Protein AF-A0A238JR24-F1 (afdb_monomer_lite)

Structure (mmCIF, N/CA/C/O backbone):
data_AF-A0A238JR24-F1
#
_entry.id   AF-A0A238JR24-F1
#
loop_
_atom_site.group_PDB
_atom_site.id
_atom_site.type_symbol
_atom_site.label_atom_id
_atom_site.label_alt_id
_atom_site.label_comp_id
_atom_site.label_asym_id
_atom_site.label_entity_id
_atom_site.label_seq_id
_atom_site.pdbx_PDB_ins_code
_atom_site.Cartn_x
_atom_site.Cartn_y
_atom_site.Cartn_z
_atom_site.occupancy
_atom_site.B_iso_or_equiv
_atom_site.auth_seq_id
_atom_site.auth_comp_id
_atom_site.auth_asym_id
_atom_site.auth_atom_id
_atom_site.pdbx_PDB_model_num
ATOM 1 N N . MET A 1 1 ? -29.695 33.679 -33.369 1.00 47.78 1 MET A N 1
ATOM 2 C CA . MET A 1 1 ? -30.147 33.499 -31.969 1.00 47.78 1 MET A CA 1
ATOM 3 C C . MET A 1 1 ? -30.856 32.156 -31.867 1.00 47.78 1 MET A C 1
ATOM 5 O O . MET A 1 1 ? -32.011 32.117 -32.248 1.00 47.78 1 MET A O 1
ATOM 9 N N . TRP A 1 2 ? -30.166 31.086 -31.449 1.00 44.81 2 TRP A N 1
ATOM 10 C CA . TRP A 1 2 ? -30.687 29.889 -30.733 1.00 44.81 2 TRP A CA 1
ATOM 11 C C . TRP A 1 2 ? -29.713 28.693 -30.794 1.00 44.81 2 TRP A C 1
ATOM 13 O O . TRP A 1 2 ? -29.818 27.802 -29.964 1.00 44.81 2 TRP A O 1
ATOM 23 N N . THR A 1 3 ? -28.714 28.697 -31.683 1.00 49.56 3 THR A N 1
ATOM 24 C CA . THR A 1 3 ? -27.731 27.601 -31.812 1.00 49.56 3 THR A CA 1
ATOM 25 C C . THR A 1 3 ? -26.480 27.775 -30.939 1.00 49.56 3 THR A C 1
ATOM 27 O O . THR A 1 3 ? -26.017 26.804 -30.350 1.00 49.56 3 THR A O 1
ATOM 30 N N . ASP A 1 4 ? -25.997 29.004 -30.728 1.00 44.69 4 ASP A N 1
ATOM 31 C CA . ASP A 1 4 ? -24.739 29.235 -29.982 1.00 44.69 4 ASP A CA 1
ATOM 32 C C . ASP A 1 4 ? -24.869 29.127 -28.453 1.00 44.69 4 ASP A C 1
ATOM 34 O O . ASP A 1 4 ? -23.873 29.023 -27.743 1.00 44.69 4 ASP A O 1
ATOM 38 N N . ARG A 1 5 ? -26.096 29.120 -27.915 1.00 44.41 5 ARG A N 1
ATOM 39 C CA . ARG A 1 5 ? -26.332 28.977 -26.464 1.00 44.41 5 ARG A CA 1
ATOM 40 C C . ARG A 1 5 ? -26.419 27.525 -25.994 1.00 44.41 5 ARG A C 1
ATOM 42 O O . ARG A 1 5 ? -26.272 27.281 -24.804 1.00 44.41 5 ARG A O 1
ATOM 49 N N . ILE A 1 6 ? -26.621 26.573 -26.907 1.00 51.09 6 ILE A N 1
ATOM 50 C CA . ILE A 1 6 ? -26.690 25.141 -26.573 1.00 51.09 6 ILE A CA 1
ATOM 51 C C . ILE A 1 6 ? -25.278 24.531 -26.528 1.00 51.09 6 ILE A C 1
ATOM 53 O O . ILE A 1 6 ? -24.991 23.722 -25.650 1.00 51.09 6 ILE A O 1
ATOM 57 N N . ALA A 1 7 ? -24.362 24.992 -27.389 1.00 43.84 7 ALA A N 1
ATOM 58 C CA . ALA A 1 7 ? -22.971 24.530 -27.401 1.00 43.84 7 ALA A CA 1
ATOM 59 C C . ALA A 1 7 ? -22.184 24.935 -26.137 1.00 43.84 7 ALA A C 1
ATOM 61 O O . ALA A 1 7 ? -21.379 24.151 -25.641 1.00 43.84 7 ALA A O 1
ATOM 62 N N . LEU A 1 8 ? -22.461 26.116 -25.564 1.00 39.56 8 LEU A N 1
ATOM 63 C CA . LEU A 1 8 ? -21.834 26.541 -24.306 1.00 39.56 8 LEU A CA 1
ATOM 64 C C . LEU A 1 8 ? -22.378 25.787 -23.079 1.00 39.56 8 LEU A C 1
ATOM 66 O O . LEU A 1 8 ? -21.645 25.588 -22.116 1.00 39.56 8 LEU A O 1
ATOM 70 N N . GLY A 1 9 ? -23.640 25.344 -23.113 1.00 38.66 9 GLY A N 1
ATOM 71 C CA . GLY A 1 9 ? -24.246 24.571 -22.024 1.00 38.66 9 GLY A CA 1
ATOM 72 C C . GLY A 1 9 ? -23.647 23.169 -21.894 1.00 38.66 9 GLY A C 1
ATOM 73 O O . GLY A 1 9 ? -23.322 22.747 -20.791 1.00 38.66 9 GLY A O 1
ATOM 74 N N . ALA A 1 10 ? -23.420 22.481 -23.017 1.00 45.09 10 ALA A N 1
ATOM 75 C CA . ALA A 1 10 ? -22.837 21.136 -23.021 1.00 45.09 10 ALA A CA 1
ATOM 76 C C . ALA A 1 10 ? -21.349 21.118 -22.614 1.00 45.09 10 ALA A C 1
ATOM 78 O O . ALA A 1 10 ? -20.908 20.189 -21.942 1.00 45.09 10 ALA A O 1
ATOM 79 N N . ALA A 1 11 ? -20.587 22.161 -22.964 1.00 42.25 11 ALA A N 1
ATOM 80 C CA . ALA A 1 11 ? -19.178 22.282 -22.579 1.00 42.25 11 ALA A CA 1
ATOM 81 C C . ALA A 1 11 ? -18.990 22.582 -21.078 1.00 42.25 11 ALA A C 1
ATOM 83 O O . ALA A 1 11 ? -18.029 22.117 -20.475 1.00 42.25 11 ALA A O 1
ATOM 84 N N . LEU A 1 12 ? -19.925 23.311 -20.456 1.00 40.72 12 LEU A N 1
ATOM 85 C CA . LEU A 1 12 ? -19.901 23.590 -19.015 1.00 40.72 12 LEU A CA 1
ATOM 86 C C . LEU A 1 12 ? -20.394 22.409 -18.166 1.00 40.72 12 LEU A C 1
ATOM 88 O O . LEU A 1 12 ? -19.913 22.237 -17.051 1.00 40.72 12 LEU A O 1
ATOM 92 N N . SER A 1 13 ? -21.278 21.550 -18.685 1.00 43.25 13 SER A N 1
ATOM 93 C CA . SER A 1 13 ? -21.646 20.297 -18.006 1.00 43.25 13 SER A CA 1
ATOM 94 C C . SER A 1 13 ? -20.503 19.277 -17.985 1.00 43.25 13 SER A C 1
ATOM 96 O O . SER A 1 13 ? -20.363 18.559 -17.003 1.00 43.25 13 SER A O 1
ATOM 98 N N . ALA A 1 14 ? -19.652 19.251 -19.016 1.00 45.75 14 ALA A N 1
ATOM 99 C CA . ALA A 1 14 ? -18.491 18.357 -19.086 1.00 45.75 14 ALA A CA 1
ATOM 100 C C . ALA A 1 14 ? -17.325 18.767 -18.162 1.00 45.75 14 ALA A C 1
ATOM 102 O O . ALA A 1 14 ? -16.457 17.949 -17.884 1.00 45.75 14 ALA A O 1
ATOM 103 N N . LEU A 1 15 ? -17.307 20.016 -17.681 1.00 44.06 15 LEU A N 1
ATOM 104 C CA . LEU A 1 15 ? -16.273 20.551 -16.782 1.00 44.06 15 LEU A CA 1
ATOM 105 C C . LEU A 1 15 ? -16.726 20.636 -15.311 1.00 44.06 15 LEU A C 1
ATOM 107 O O . LEU A 1 15 ? -15.941 21.035 -14.458 1.00 44.06 15 LEU A O 1
ATOM 111 N N . MET A 1 16 ? -17.988 20.303 -15.015 1.00 39.78 16 MET A N 1
ATOM 112 C CA . MET A 1 16 ? -18.588 20.406 -13.671 1.00 39.78 16 MET A CA 1
ATOM 113 C C . MET A 1 16 ? -18.960 19.052 -13.059 1.00 39.78 16 MET A C 1
ATOM 115 O O . MET A 1 16 ? -19.279 18.983 -11.876 1.00 39.78 16 MET A O 1
ATOM 119 N N . THR A 1 17 ? -18.892 17.968 -13.824 1.00 37.69 17 THR A N 1
ATOM 120 C CA . THR A 1 17 ? -18.739 16.633 -13.252 1.00 37.69 17 THR A CA 1
ATOM 121 C C . THR A 1 17 ? -17.249 16.325 -13.259 1.00 37.69 17 THR A C 1
ATOM 123 O O . THR A 1 17 ? -16.720 16.135 -14.360 1.00 37.69 17 THR A O 1
ATOM 126 N N . PRO A 1 18 ? -16.545 16.225 -12.108 1.00 45.31 18 PRO A N 1
ATOM 127 C CA . PRO A 1 18 ? -15.414 15.308 -12.094 1.00 45.31 18 PRO A CA 1
ATOM 128 C C . PRO A 1 18 ? -15.959 14.020 -12.705 1.00 45.31 18 PRO A C 1
ATOM 130 O O . PRO A 1 18 ? -17.055 13.581 -12.337 1.00 45.31 18 PRO A O 1
ATOM 133 N N . ALA A 1 19 ? -15.299 13.495 -13.732 1.00 46.62 19 ALA A N 1
ATOM 134 C CA . ALA A 1 19 ? -15.591 12.147 -14.162 1.00 46.62 19 ALA A CA 1
ATOM 135 C C . ALA A 1 19 ? -15.250 11.280 -12.950 1.00 46.62 19 ALA A C 1
ATOM 137 O O . ALA A 1 19 ? -14.101 10.899 -12.764 1.00 46.62 19 ALA A O 1
ATOM 138 N N . LEU A 1 20 ? -16.229 11.081 -12.064 1.00 53.12 20 LEU A N 1
ATOM 139 C CA . LEU A 1 20 ? -16.206 10.053 -11.049 1.00 53.12 20 LEU A CA 1
ATOM 140 C C . LEU A 1 20 ? -16.139 8.791 -11.887 1.00 53.12 20 LEU A C 1
ATOM 142 O O . LEU A 1 20 ? -17.154 8.344 -12.428 1.00 53.12 20 LEU A O 1
ATOM 146 N N . ALA A 1 21 ? -14.922 8.323 -12.145 1.00 58.66 21 ALA A N 1
ATOM 147 C CA . ALA A 1 21 ? -14.720 7.040 -12.762 1.00 58.66 21 ALA A CA 1
ATOM 148 C C . ALA A 1 21 ? -15.464 6.059 -11.857 1.00 58.66 21 ALA A C 1
ATOM 150 O O . ALA A 1 21 ? -15.119 5.867 -10.696 1.00 58.66 21 ALA A O 1
ATOM 151 N N . SER A 1 22 ? -16.594 5.558 -12.351 1.00 70.19 22 SER A N 1
ATOM 152 C CA . SER A 1 22 ? -17.407 4.601 -11.620 1.00 70.19 22 SER A CA 1
ATOM 153 C C . SER A 1 22 ? -16.725 3.256 -11.780 1.00 70.19 22 SER A C 1
ATOM 155 O O . SER A 1 22 ? -17.085 2.481 -12.667 1.00 70.19 22 SER A O 1
ATOM 157 N N . TYR A 1 23 ? -15.714 3.003 -10.959 1.00 76.94 23 TYR A N 1
ATOM 158 C CA . TYR A 1 23 ? -15.074 1.701 -10.910 1.00 76.94 23 TYR A CA 1
ATOM 159 C C . TYR A 1 23 ? -16.063 0.657 -10.400 1.00 76.94 23 TYR A C 1
ATOM 161 O O . TYR A 1 23 ? -16.870 0.914 -9.507 1.00 76.94 23 TYR A O 1
ATOM 169 N N . ALA A 1 24 ? -16.034 -0.526 -11.012 1.00 85.31 24 ALA A N 1
ATOM 170 C CA . ALA A 1 24 ? -16.940 -1.607 -10.634 1.00 85.31 24 ALA A CA 1
ATOM 171 C C . ALA A 1 24 ? -16.481 -2.345 -9.368 1.00 85.31 24 ALA A C 1
ATOM 173 O O . ALA A 1 24 ? -17.277 -3.057 -8.762 1.00 85.31 24 ALA A O 1
ATOM 174 N N . ASN A 1 25 ? -15.209 -2.189 -8.993 1.00 92.81 25 ASN A N 1
ATOM 175 C CA . ASN A 1 25 ? -14.564 -2.903 -7.897 1.00 92.81 25 ASN A CA 1
ATOM 176 C C . ASN A 1 25 ? -13.782 -1.916 -7.033 1.00 92.81 25 ASN A C 1
ATOM 178 O O . ASN A 1 25 ? -13.201 -0.980 -7.574 1.00 92.81 25 ASN A O 1
ATOM 182 N N . MET A 1 26 ? -13.733 -2.122 -5.719 1.00 93.19 26 MET A N 1
ATOM 183 C CA . MET A 1 26 ? -13.005 -1.244 -4.796 1.00 93.19 26 MET A CA 1
ATOM 184 C C . MET A 1 26 ? -12.222 -2.108 -3.796 1.00 93.19 26 MET A C 1
ATOM 186 O O . MET A 1 26 ? -12.551 -2.136 -2.612 1.00 93.19 26 MET A O 1
ATOM 190 N N . PRO A 1 27 ? -11.219 -2.881 -4.260 1.00 94.00 27 PRO A N 1
ATOM 191 C CA . PRO A 1 27 ? -10.579 -3.950 -3.486 1.00 94.00 27 PRO A CA 1
ATOM 192 C C . PRO A 1 27 ? -10.003 -3.490 -2.141 1.00 94.00 27 PRO A C 1
ATOM 194 O O . PRO A 1 27 ? -10.146 -4.217 -1.159 1.00 94.00 27 PRO A O 1
ATOM 197 N N . PHE A 1 28 ? -9.443 -2.279 -2.072 1.00 93.44 28 PHE A N 1
ATOM 198 C CA . PHE A 1 28 ? -8.934 -1.686 -0.831 1.00 93.44 28 PHE A CA 1
ATOM 199 C C . PHE A 1 28 ? -10.007 -1.431 0.228 1.00 93.44 28 PHE A C 1
ATOM 201 O O . PHE A 1 28 ? -9.689 -1.341 1.403 1.00 93.44 28 PHE A O 1
ATOM 208 N N . HIS A 1 29 ? -11.279 -1.363 -0.154 1.00 91.88 29 HIS A N 1
ATOM 209 C CA . HIS A 1 29 ? -12.388 -1.196 0.781 1.00 91.88 29 HIS A CA 1
ATOM 210 C C . HIS A 1 29 ? -13.221 -2.469 0.940 1.00 91.88 29 HIS A C 1
ATOM 212 O O . HIS A 1 29 ? -13.712 -2.765 2.024 1.00 91.88 29 HIS A O 1
ATOM 218 N N . ASP A 1 30 ? -13.399 -3.228 -0.141 1.00 93.44 30 ASP A N 1
ATOM 219 C CA . ASP A 1 30 ? -14.260 -4.411 -0.158 1.00 93.44 30 ASP A CA 1
ATOM 220 C C . ASP A 1 30 ? -13.573 -5.623 0.499 1.00 93.44 30 ASP A C 1
ATOM 222 O O . ASP A 1 30 ? -14.238 -6.531 1.001 1.00 93.44 30 ASP A O 1
ATOM 226 N N . ARG A 1 31 ? -12.235 -5.656 0.480 1.00 95.75 31 ARG A N 1
ATOM 227 C CA . ARG A 1 31 ? -11.403 -6.755 1.001 1.00 95.75 31 ARG A CA 1
ATOM 228 C C . ARG A 1 31 ? -9.989 -6.293 1.401 1.00 95.75 31 ARG A C 1
ATOM 230 O O . ARG A 1 31 ? -9.015 -6.942 1.008 1.00 95.75 31 ARG A O 1
ATOM 237 N N . PRO A 1 32 ? -9.861 -5.223 2.208 1.00 96.25 32 PRO A N 1
ATOM 238 C CA . PRO A 1 32 ? -8.576 -4.616 2.574 1.00 96.25 32 PRO A CA 1
ATOM 239 C C . PRO A 1 32 ? -7.559 -5.632 3.101 1.00 96.25 32 PRO A C 1
ATOM 241 O O . PRO A 1 32 ? -6.429 -5.691 2.629 1.00 96.25 32 PRO A O 1
ATOM 244 N N . PHE A 1 33 ? -7.981 -6.495 4.034 1.00 96.56 33 PHE A N 1
ATOM 245 C CA . PHE A 1 33 ? -7.079 -7.469 4.643 1.00 96.56 33 PHE A CA 1
ATOM 246 C C . PHE A 1 33 ? -6.481 -8.431 3.614 1.00 96.56 33 PHE A C 1
ATOM 248 O O . PHE A 1 33 ? -5.298 -8.726 3.678 1.00 96.56 33 PHE A O 1
ATOM 255 N N . ALA A 1 34 ? -7.269 -8.891 2.638 1.00 96.88 34 ALA A N 1
ATOM 256 C CA . ALA A 1 34 ? -6.777 -9.822 1.626 1.00 96.88 34 ALA A CA 1
ATOM 257 C C . ALA A 1 34 ? -5.724 -9.184 0.707 1.00 96.88 34 ALA A C 1
ATOM 259 O O . ALA A 1 34 ? -4.802 -9.874 0.284 1.00 96.88 34 ALA A O 1
ATOM 260 N N . VAL A 1 35 ? -5.858 -7.889 0.399 1.00 97.81 35 VAL A N 1
ATOM 261 C CA . VAL A 1 35 ? -4.882 -7.158 -0.422 1.00 97.81 35 VAL A CA 1
ATOM 262 C C . VAL A 1 35 ? -3.562 -7.018 0.336 1.00 97.81 35 VAL A C 1
ATOM 264 O O . VAL A 1 35 ? -2.536 -7.503 -0.139 1.00 97.81 35 VAL A O 1
ATOM 267 N N . ALA A 1 36 ? -3.596 -6.410 1.524 1.00 97.00 36 ALA A N 1
ATOM 268 C CA . ALA A 1 36 ? -2.393 -6.170 2.315 1.00 97.00 36 ALA A CA 1
ATOM 269 C C . ALA A 1 36 ? -1.732 -7.473 2.782 1.00 97.00 36 ALA A C 1
ATOM 271 O O . ALA A 1 36 ? -0.515 -7.596 2.712 1.00 97.00 36 ALA A O 1
ATOM 272 N N . ASP A 1 37 ? -2.507 -8.483 3.191 1.00 96.75 37 ASP A N 1
ATOM 273 C CA . ASP A 1 37 ? -1.941 -9.770 3.597 1.00 96.75 37 ASP A CA 1
ATOM 274 C C . ASP A 1 37 ? -1.206 -10.461 2.444 1.00 96.75 37 ASP A C 1
ATOM 276 O O . ASP A 1 37 ? -0.101 -10.958 2.646 1.00 96.75 37 ASP A O 1
ATOM 280 N N . LEU A 1 38 ? -1.770 -10.468 1.230 1.00 97.50 38 LEU A N 1
ATOM 281 C CA . LEU A 1 38 ? -1.085 -11.039 0.068 1.00 97.50 38 LEU A CA 1
ATOM 282 C C . LEU A 1 38 ? 0.197 -10.279 -0.265 1.00 97.50 38 LEU A C 1
ATOM 284 O O . LEU A 1 38 ? 1.220 -10.920 -0.494 1.00 97.50 38 LEU A O 1
ATOM 288 N N . ALA A 1 39 ? 0.159 -8.946 -0.263 1.00 97.25 39 ALA A N 1
ATOM 289 C CA . ALA A 1 39 ? 1.337 -8.125 -0.518 1.00 97.25 39 ALA A CA 1
ATOM 290 C C . ALA A 1 39 ? 2.433 -8.365 0.528 1.00 97.25 39 ALA A C 1
ATOM 292 O O . ALA A 1 39 ? 3.570 -8.662 0.179 1.00 97.25 39 ALA A O 1
ATOM 293 N N . LEU A 1 40 ? 2.083 -8.355 1.813 1.00 96.88 40 LEU A N 1
ATOM 294 C CA . LEU A 1 40 ? 3.026 -8.636 2.887 1.00 96.88 40 LEU A CA 1
ATOM 295 C C . LEU A 1 40 ? 3.606 -10.055 2.783 1.00 96.88 40 LEU A C 1
ATOM 297 O O . LEU A 1 40 ? 4.794 -10.230 2.993 1.00 96.88 40 LEU A O 1
ATOM 301 N N . ARG A 1 41 ? 2.822 -11.076 2.401 1.00 96.69 41 ARG A N 1
ATOM 302 C CA . ARG A 1 41 ? 3.356 -12.436 2.160 1.00 96.69 41 ARG A CA 1
ATOM 303 C C . ARG A 1 41 ? 4.345 -12.471 0.994 1.00 96.69 41 ARG A C 1
ATOM 305 O O . ARG A 1 41 ? 5.320 -13.214 1.046 1.00 96.69 41 ARG A O 1
ATOM 312 N N . VAL A 1 42 ? 4.098 -11.680 -0.052 1.00 96.50 42 VAL A N 1
ATOM 313 C CA . VAL A 1 42 ? 5.041 -11.502 -1.166 1.00 96.50 42 VAL A CA 1
ATOM 314 C C . VAL A 1 42 ? 6.341 -10.862 -0.670 1.00 96.50 42 VAL A C 1
ATOM 316 O O . VAL A 1 42 ? 7.412 -11.373 -0.990 1.00 96.50 42 VAL A O 1
ATOM 319 N N . LEU A 1 43 ? 6.253 -9.810 0.149 1.00 95.00 43 LEU A N 1
ATOM 320 C CA . LEU A 1 43 ? 7.409 -9.143 0.764 1.00 95.00 43 LEU A CA 1
ATOM 321 C C . LEU A 1 43 ? 8.174 -10.063 1.728 1.00 95.00 43 LEU A C 1
ATOM 323 O O . LEU A 1 43 ? 9.401 -10.079 1.725 1.00 95.00 43 LEU A O 1
ATOM 327 N N . ASP A 1 44 ? 7.461 -10.904 2.480 1.00 94.81 44 ASP A N 1
ATOM 328 C CA . ASP A 1 44 ? 8.029 -11.922 3.373 1.00 94.81 44 ASP A CA 1
ATOM 329 C C . ASP A 1 44 ? 8.698 -13.085 2.580 1.00 94.81 44 ASP A C 1
ATOM 331 O O . ASP A 1 44 ? 9.235 -14.031 3.166 1.00 94.81 44 ASP A O 1
ATOM 335 N N . GLY A 1 45 ? 8.685 -13.040 1.239 1.00 93.19 45 GLY A N 1
ATOM 336 C CA . GLY A 1 45 ? 9.327 -14.015 0.353 1.00 93.19 45 GLY A CA 1
ATOM 337 C C . GLY A 1 45 ? 8.556 -15.328 0.200 1.00 93.19 45 GLY A C 1
ATOM 338 O O . GLY A 1 45 ? 9.114 -16.334 -0.254 1.00 93.19 45 GLY A O 1
ATOM 339 N N . GLU A 1 46 ? 7.277 -15.360 0.582 1.00 95.81 46 GLU A N 1
ATOM 340 C CA . GLU A 1 46 ? 6.451 -16.546 0.407 1.00 95.81 46 GLU A CA 1
ATOM 341 C C . GLU A 1 46 ? 6.168 -16.827 -1.074 1.00 95.81 46 GLU A C 1
ATOM 343 O O . GLU A 1 46 ? 5.962 -15.934 -1.896 1.00 95.81 46 GLU A O 1
ATOM 348 N N . ALA A 1 47 ? 6.049 -18.112 -1.412 1.00 92.00 47 ALA A N 1
ATOM 349 C CA . ALA A 1 47 ? 5.574 -18.543 -2.722 1.00 92.00 47 ALA A CA 1
ATOM 350 C C . ALA A 1 47 ? 4.050 -18.332 -2.844 1.00 92.00 47 ALA A C 1
ATOM 352 O O . ALA A 1 47 ? 3.260 -19.276 -2.741 1.00 92.00 47 ALA A O 1
ATOM 353 N N . VAL A 1 48 ? 3.634 -17.082 -3.044 1.00 95.06 48 VAL A N 1
ATOM 354 C CA . VAL A 1 48 ? 2.234 -16.696 -3.250 1.00 95.06 48 VAL A CA 1
ATOM 355 C C . VAL A 1 48 ? 1.832 -16.964 -4.701 1.00 95.06 48 VAL A C 1
ATOM 357 O O . VAL A 1 48 ? 2.465 -16.491 -5.642 1.00 95.06 48 VAL A O 1
ATOM 360 N N . ALA A 1 49 ? 0.764 -17.736 -4.900 1.00 94.69 49 ALA A N 1
ATOM 361 C CA . ALA A 1 49 ? 0.198 -17.935 -6.230 1.00 94.69 49 ALA A CA 1
ATOM 362 C C . ALA A 1 49 ? -0.541 -16.669 -6.688 1.00 94.69 49 ALA A C 1
ATOM 364 O O . ALA A 1 49 ? -1.359 -16.133 -5.942 1.00 94.69 49 ALA A O 1
ATOM 365 N N . LEU A 1 50 ? -0.293 -16.232 -7.926 1.00 95.25 50 LEU A N 1
ATOM 366 C CA . LEU A 1 50 ? -1.008 -15.112 -8.538 1.00 95.25 50 LEU A CA 1
ATOM 367 C C . LEU A 1 50 ? -2.485 -15.484 -8.772 1.00 95.25 50 LEU A C 1
ATOM 369 O O . LEU A 1 50 ? -2.745 -16.420 -9.536 1.00 95.25 50 LEU A O 1
ATOM 373 N N . PRO A 1 51 ? -3.458 -14.766 -8.178 1.00 94.38 51 PRO A N 1
ATOM 374 C CA . PRO A 1 51 ? -4.882 -15.028 -8.376 1.00 94.38 51 PRO A CA 1
ATOM 375 C C . PRO A 1 51 ? -5.360 -14.443 -9.716 1.00 94.38 51 PRO A C 1
ATOM 377 O O . PRO A 1 51 ? -6.099 -13.464 -9.762 1.00 94.38 51 PRO A O 1
ATOM 380 N N . THR A 1 52 ? -4.899 -15.010 -10.834 1.00 90.94 52 THR A N 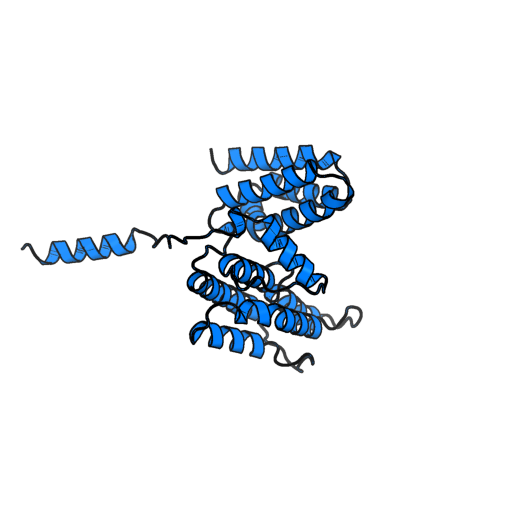1
ATOM 381 C CA . THR A 1 52 ? -5.103 -14.465 -12.197 1.00 90.94 52 THR A CA 1
ATOM 382 C C . THR A 1 52 ? -6.569 -14.338 -12.630 1.00 90.94 52 THR A C 1
ATOM 384 O O . THR A 1 52 ? -6.887 -13.575 -13.540 1.00 90.94 52 THR A O 1
ATOM 387 N N . GLU A 1 53 ? -7.476 -15.067 -11.986 1.00 94.31 53 GLU A N 1
ATOM 388 C CA . GLU A 1 53 ? -8.924 -14.966 -12.166 1.00 94.31 53 GLU A CA 1
ATOM 389 C C . GLU A 1 53 ? -9.542 -13.721 -11.510 1.00 94.31 53 GLU A C 1
ATOM 391 O O . GLU A 1 53 ? -10.699 -13.395 -11.778 1.00 94.31 53 GLU A O 1
ATOM 396 N N . ASP A 1 54 ? -8.777 -13.020 -10.674 1.00 97.06 54 ASP A N 1
ATOM 397 C CA . ASP A 1 54 ? -9.215 -11.892 -9.865 1.00 97.06 54 ASP A CA 1
ATOM 398 C C . ASP A 1 54 ? -8.366 -10.646 -10.142 1.00 97.06 54 ASP A C 1
ATOM 400 O O . ASP A 1 54 ? -7.564 -10.187 -9.326 1.00 97.06 54 ASP A O 1
ATOM 404 N N . LEU A 1 55 ? -8.547 -10.088 -11.341 1.00 96.50 55 LEU A N 1
ATOM 405 C CA . LEU A 1 55 ? -7.782 -8.929 -11.804 1.00 96.50 55 LEU A CA 1
ATOM 406 C C . LEU A 1 55 ? -7.820 -7.726 -10.842 1.00 96.50 55 LEU A C 1
ATOM 408 O O . LEU A 1 55 ? -6.761 -7.136 -10.636 1.00 96.50 55 LEU A O 1
ATOM 412 N N . PRO A 1 56 ? -8.957 -7.356 -10.211 1.00 97.81 56 PRO A N 1
ATOM 413 C CA . PRO A 1 56 ? -8.961 -6.284 -9.216 1.00 97.81 56 PRO A CA 1
ATOM 414 C C . PRO A 1 56 ? -8.069 -6.574 -8.006 1.00 97.81 56 PRO A C 1
ATOM 416 O O . PRO A 1 56 ? -7.445 -5.653 -7.491 1.00 97.81 56 PRO A O 1
ATOM 419 N N . LEU A 1 57 ? -7.997 -7.828 -7.540 1.00 97.94 57 LEU A N 1
ATOM 420 C CA . LEU A 1 57 ? -7.105 -8.199 -6.437 1.00 97.94 57 LEU A CA 1
ATOM 421 C C . LEU A 1 57 ? -5.640 -8.122 -6.863 1.00 97.94 57 LEU A C 1
ATOM 423 O O . LEU A 1 57 ? -4.837 -7.525 -6.156 1.00 97.94 57 LEU A O 1
ATOM 427 N N . VAL A 1 58 ? -5.307 -8.689 -8.026 1.00 98.19 58 VAL A N 1
ATOM 428 C CA . VAL A 1 58 ? -3.947 -8.642 -8.586 1.00 98.19 58 VAL A CA 1
ATOM 429 C C . VAL A 1 58 ? -3.475 -7.198 -8.733 1.00 98.19 58 VAL A C 1
ATOM 431 O O . VAL A 1 58 ? -2.381 -6.866 -8.290 1.00 98.19 58 VAL A O 1
ATOM 434 N N . ALA A 1 59 ? -4.312 -6.335 -9.310 1.00 98.31 59 ALA A N 1
ATOM 435 C CA . ALA A 1 59 ? -3.980 -4.934 -9.522 1.00 98.31 59 ALA A CA 1
ATOM 436 C C . ALA A 1 59 ? -3.831 -4.156 -8.206 1.00 98.31 59 ALA A C 1
ATOM 438 O O . ALA A 1 59 ? -2.954 -3.306 -8.124 1.00 98.31 59 ALA A O 1
ATOM 439 N N . ALA A 1 60 ? -4.629 -4.472 -7.181 1.00 98.25 60 ALA A N 1
ATOM 440 C CA . ALA A 1 60 ? -4.508 -3.861 -5.857 1.00 98.25 60 ALA A CA 1
ATOM 441 C C . ALA A 1 60 ? -3.247 -4.301 -5.102 1.00 98.25 60 ALA A C 1
ATOM 443 O O . ALA A 1 60 ? -2.610 -3.489 -4.441 1.00 98.25 60 ALA A O 1
ATOM 444 N N . VAL A 1 61 ? -2.855 -5.573 -5.214 1.00 98.31 61 VAL A N 1
ATOM 445 C CA . VAL A 1 61 ? -1.579 -6.044 -4.652 1.00 98.31 61 VAL A CA 1
ATOM 446 C C . VAL A 1 61 ? -0.411 -5.401 -5.396 1.00 98.31 61 VAL A C 1
ATOM 448 O O . VAL A 1 61 ? 0.512 -4.908 -4.759 1.00 98.31 61 VAL A O 1
ATOM 451 N N . ALA A 1 62 ? -0.473 -5.339 -6.732 1.00 98.31 62 ALA A N 1
ATOM 452 C CA . ALA A 1 62 ? 0.536 -4.655 -7.536 1.00 98.31 62 ALA A CA 1
ATOM 453 C C . ALA A 1 62 ? 0.644 -3.171 -7.166 1.00 98.31 62 ALA A C 1
ATOM 455 O O . ALA A 1 62 ? 1.753 -2.667 -7.049 1.00 98.31 62 ALA A O 1
ATOM 456 N N . SER A 1 63 ? -0.483 -2.475 -6.971 1.00 98.25 63 SER A N 1
ATOM 457 C 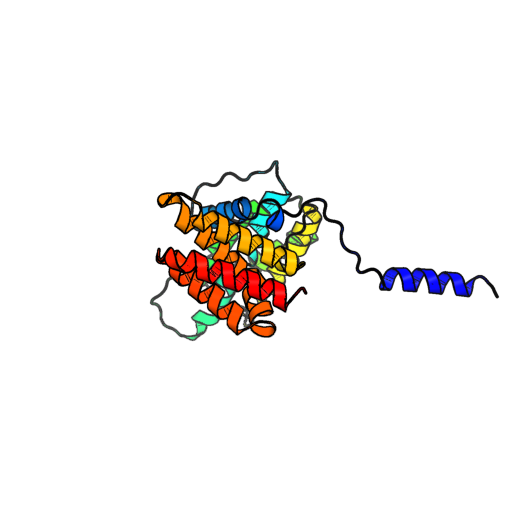CA . SER A 1 63 ? -0.462 -1.062 -6.603 1.00 98.25 63 SER A CA 1
ATOM 458 C C . SER A 1 63 ? 0.108 -0.845 -5.210 1.00 98.25 63 SER A C 1
ATOM 460 O O . SER A 1 63 ? 0.960 0.019 -5.071 1.00 98.25 63 SER A O 1
ATOM 462 N N . LEU A 1 64 ? -0.287 -1.648 -4.214 1.00 98.00 64 LEU A N 1
ATOM 463 C CA . LEU A 1 64 ? 0.291 -1.558 -2.871 1.00 98.00 64 LEU A CA 1
ATOM 464 C C . LEU A 1 64 ? 1.815 -1.736 -2.933 1.00 98.00 64 LEU A C 1
ATOM 466 O O . LEU A 1 64 ? 2.550 -0.853 -2.527 1.00 98.00 64 LEU A O 1
ATOM 470 N N . LEU A 1 65 ? 2.292 -2.812 -3.566 1.00 97.94 65 LEU A N 1
ATOM 471 C CA . LEU A 1 65 ? 3.726 -3.094 -3.689 1.00 97.94 65 LEU A CA 1
ATOM 472 C C . LEU A 1 65 ? 4.503 -2.064 -4.532 1.00 97.94 65 LEU A C 1
ATOM 474 O O . LEU A 1 65 ? 5.730 -2.091 -4.544 1.00 97.94 65 LEU A O 1
ATOM 478 N N . LEU A 1 66 ? 3.819 -1.201 -5.284 1.00 98.06 66 LEU A N 1
ATOM 479 C CA . LEU A 1 66 ? 4.447 -0.137 -6.062 1.00 98.06 66 LEU A CA 1
ATOM 480 C C . LEU A 1 66 ? 4.621 1.151 -5.254 1.00 98.06 66 LEU A C 1
ATOM 482 O O . LEU A 1 66 ? 5.663 1.777 -5.410 1.00 98.06 66 LEU A O 1
ATOM 486 N N . VAL A 1 67 ? 3.613 1.549 -4.467 1.00 96.75 67 VAL A N 1
ATOM 487 C CA . VAL A 1 67 ? 3.532 2.904 -3.882 1.00 96.75 67 VAL A CA 1
ATOM 488 C C . VAL A 1 67 ? 3.396 2.963 -2.360 1.00 96.75 67 VAL A C 1
ATOM 490 O O . VAL A 1 67 ? 3.345 4.066 -1.845 1.00 96.75 67 VAL A O 1
ATOM 493 N N . SER A 1 68 ? 3.263 1.841 -1.647 1.00 95.25 68 SER A N 1
ATOM 494 C CA . SER A 1 68 ? 3.290 1.876 -0.174 1.00 95.25 68 SER A CA 1
ATOM 495 C C . SER A 1 68 ? 4.686 2.214 0.348 1.00 95.25 68 SER A C 1
ATOM 497 O O . SER A 1 68 ? 5.654 1.974 -0.377 1.00 95.25 68 SER A O 1
ATOM 499 N N . GLU A 1 69 ? 4.798 2.531 1.635 1.00 92.38 69 GLU A N 1
ATOM 500 C CA . GLU A 1 69 ? 6.080 2.670 2.363 1.00 92.38 69 GLU A CA 1
ATOM 501 C C . GLU A 1 69 ? 6.954 1.396 2.311 1.00 92.38 69 GLU A C 1
ATOM 503 O O . GLU A 1 69 ? 8.163 1.409 2.473 1.00 92.38 69 GLU A O 1
ATOM 508 N N . LEU A 1 70 ? 6.365 0.226 2.041 1.00 93.88 70 LEU A N 1
ATOM 509 C CA . LEU A 1 70 ? 7.118 -1.026 1.831 1.00 93.88 70 LEU A CA 1
ATOM 510 C C . LEU A 1 70 ? 7.332 -1.363 0.343 1.00 93.88 70 LEU A C 1
ATOM 512 O O . LEU A 1 70 ? 7.613 -2.513 -0.016 1.00 93.88 70 LEU A O 1
ATOM 516 N N . GLY A 1 71 ? 7.060 -0.402 -0.536 1.00 96.69 71 GLY A N 1
ATOM 517 C CA . GLY A 1 71 ? 6.915 -0.574 -1.974 1.00 96.69 71 GLY A CA 1
ATOM 518 C C . GLY A 1 71 ? 8.173 -0.247 -2.774 1.00 96.69 71 GLY A C 1
ATOM 519 O O . GLY A 1 71 ? 9.220 0.117 -2.253 1.00 96.69 71 GLY A O 1
ATOM 520 N N . VAL A 1 72 ? 8.068 -0.408 -4.095 1.00 97.81 72 VAL A N 1
ATOM 521 C CA . VAL A 1 72 ? 9.176 -0.153 -5.033 1.00 97.81 72 VAL A CA 1
ATOM 522 C C . VAL A 1 72 ? 9.596 1.318 -5.055 1.00 97.81 72 VAL A C 1
ATOM 524 O O . VAL A 1 72 ? 10.777 1.579 -5.269 1.00 97.81 72 VAL A O 1
ATOM 527 N N . ALA A 1 73 ? 8.646 2.248 -4.909 1.00 97.00 73 ALA A N 1
ATOM 528 C CA . ALA A 1 73 ? 8.935 3.679 -4.872 1.00 97.00 73 ALA A CA 1
ATOM 529 C C . ALA A 1 73 ? 9.842 4.025 -3.684 1.00 97.00 73 ALA A C 1
ATOM 531 O O . ALA A 1 73 ? 10.969 4.450 -3.923 1.00 97.00 73 ALA A O 1
ATOM 532 N N . GLU A 1 74 ? 9.400 3.699 -2.468 1.00 95.31 74 GLU A N 1
ATOM 533 C CA . GLU A 1 74 ? 10.146 3.955 -1.231 1.00 95.31 74 GLU A CA 1
ATOM 534 C C . GLU A 1 74 ? 11.519 3.277 -1.231 1.00 95.31 74 GLU A C 1
ATOM 536 O O . GLU A 1 74 ? 12.547 3.918 -1.053 1.00 95.31 74 GLU A O 1
ATOM 541 N N . ALA A 1 75 ? 11.583 1.991 -1.595 1.00 94.88 75 ALA A N 1
ATOM 542 C CA . ALA A 1 75 ? 12.865 1.287 -1.655 1.00 94.88 75 ALA A CA 1
ATOM 543 C C . ALA A 1 75 ? 13.866 1.938 -2.637 1.00 94.88 75 ALA A C 1
ATOM 545 O O . ALA A 1 75 ? 15.083 1.825 -2.466 1.00 94.88 75 ALA A O 1
ATOM 546 N N . TYR A 1 76 ? 13.384 2.572 -3.714 1.00 95.38 76 TYR A N 1
ATOM 547 C CA . TYR A 1 76 ? 14.257 3.312 -4.627 1.00 95.38 76 TYR A CA 1
ATOM 548 C C . TYR A 1 76 ? 14.676 4.667 -4.052 1.00 95.38 76 TYR A C 1
ATOM 550 O O . TYR A 1 76 ? 15.826 5.056 -4.256 1.00 95.38 76 TYR A O 1
ATOM 558 N N . GLU A 1 77 ? 13.779 5.364 -3.361 1.00 94.38 77 GLU A N 1
ATOM 559 C CA . GLU A 1 77 ? 14.082 6.599 -2.637 1.00 94.38 77 GLU A CA 1
ATOM 560 C C . GLU A 1 77 ? 15.182 6.366 -1.602 1.00 94.38 77 GLU A C 1
ATOM 562 O O . GLU A 1 77 ? 16.249 6.970 -1.737 1.00 94.38 77 GLU A O 1
ATOM 567 N N . GLU A 1 78 ? 15.023 5.377 -0.716 1.00 91.25 78 GLU A N 1
ATOM 568 C CA . GLU A 1 78 ? 16.066 4.933 0.223 1.00 91.25 78 GLU A CA 1
ATOM 569 C C . GLU A 1 78 ? 17.388 4.665 -0.513 1.00 91.25 78 GLU A C 1
ATOM 571 O O . GLU A 1 78 ? 18.459 5.133 -0.131 1.00 91.25 78 GLU A O 1
ATOM 576 N N . ALA A 1 79 ? 17.336 3.970 -1.657 1.00 90.81 79 ALA A N 1
ATOM 577 C CA . ALA A 1 79 ? 18.532 3.699 -2.442 1.00 90.81 79 ALA A CA 1
ATOM 578 C C . ALA A 1 79 ? 19.213 4.972 -2.971 1.00 90.81 79 ALA A C 1
ATOM 580 O O . ALA A 1 79 ? 20.444 4.980 -3.107 1.00 90.81 79 ALA A O 1
ATOM 581 N N . VAL A 1 80 ? 18.467 6.021 -3.312 1.00 90.06 80 VAL A N 1
ATOM 582 C CA . VAL A 1 80 ? 19.018 7.310 -3.751 1.00 90.06 80 VAL A CA 1
ATOM 583 C C . VAL A 1 80 ? 19.580 8.087 -2.561 1.00 90.06 80 VAL A C 1
ATOM 585 O O . VAL A 1 80 ? 20.714 8.564 -2.670 1.00 90.06 80 VAL A O 1
ATOM 588 N N . GLU A 1 81 ? 18.852 8.152 -1.447 1.00 86.38 81 GLU A N 1
ATOM 589 C CA . GLU A 1 81 ? 19.206 8.928 -0.251 1.00 86.38 81 GLU A CA 1
ATOM 590 C C . GLU A 1 81 ? 20.371 8.318 0.547 1.00 86.38 81 GLU A C 1
ATOM 592 O O . GLU A 1 81 ? 21.375 8.998 0.775 1.00 86.38 81 GLU A O 1
ATOM 597 N N . ASP A 1 82 ? 20.342 7.013 0.847 1.00 72.94 82 ASP A N 1
ATOM 598 C CA . ASP A 1 82 ? 21.412 6.300 1.580 1.00 72.94 82 ASP A CA 1
ATOM 599 C C . ASP A 1 82 ? 22.748 6.291 0.822 1.00 72.94 82 ASP A C 1
ATOM 601 O O . ASP A 1 82 ? 23.831 6.078 1.377 1.00 72.94 82 ASP A O 1
ATOM 605 N N . GLY A 1 83 ? 22.695 6.555 -0.485 1.00 59.41 83 GLY A N 1
ATOM 606 C CA . GLY A 1 83 ? 23.872 6.745 -1.322 1.00 59.41 83 GLY A CA 1
ATOM 607 C C . GLY A 1 83 ? 24.771 7.910 -0.916 1.00 59.41 83 GLY A C 1
ATOM 608 O O . GLY A 1 83 ? 25.917 7.949 -1.377 1.00 59.41 83 GLY A O 1
ATOM 609 N N . ASP A 1 84 ? 24.263 8.847 -0.112 1.00 52.44 84 ASP A N 1
ATOM 610 C CA . ASP A 1 84 ? 24.952 10.087 0.253 1.00 52.44 84 ASP A CA 1
ATOM 611 C C . ASP A 1 84 ? 25.706 9.991 1.599 1.00 5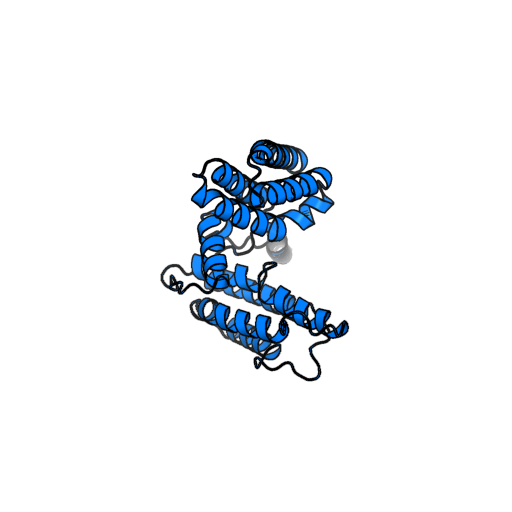2.44 84 ASP A C 1
ATOM 613 O O . ASP A 1 84 ? 26.659 10.744 1.818 1.00 52.44 84 ASP A O 1
ATOM 617 N N . ASP A 1 85 ? 25.388 9.008 2.458 1.00 48.44 85 ASP A N 1
ATOM 618 C CA . ASP A 1 85 ? 25.927 8.934 3.831 1.00 48.44 85 ASP A CA 1
ATOM 619 C C . ASP A 1 85 ? 27.124 7.985 4.033 1.00 48.44 85 ASP A C 1
ATOM 621 O O . ASP A 1 85 ? 27.814 8.050 5.055 1.00 48.44 85 ASP A O 1
ATOM 625 N N . GLY A 1 86 ? 27.484 7.175 3.034 1.00 49.19 86 GLY A N 1
ATOM 626 C CA . GLY A 1 86 ? 28.757 6.437 3.010 1.00 49.19 86 GLY A CA 1
ATOM 627 C C . GLY A 1 86 ? 28.973 5.432 4.153 1.00 49.19 86 GLY A C 1
ATOM 628 O O . GLY A 1 86 ? 30.120 5.036 4.390 1.00 49.19 86 GLY A O 1
ATOM 629 N N . ASP A 1 87 ? 27.912 5.028 4.857 1.00 45.28 87 ASP A N 1
ATOM 630 C CA . ASP A 1 87 ? 27.968 4.008 5.903 1.00 45.28 87 ASP A CA 1
ATOM 631 C C . ASP A 1 87 ? 27.544 2.643 5.329 1.00 45.28 87 ASP A C 1
ATOM 633 O O . ASP A 1 87 ? 26.370 2.319 5.210 1.00 45.28 87 ASP A O 1
ATOM 637 N N . ASP A 1 88 ? 28.537 1.832 4.949 1.00 48.69 88 ASP A N 1
ATOM 638 C CA . ASP A 1 88 ? 28.407 0.486 4.353 1.00 48.69 88 ASP A CA 1
ATOM 639 C C . ASP A 1 88 ? 27.840 -0.585 5.336 1.00 48.69 88 ASP A C 1
ATOM 641 O O . ASP A 1 88 ? 28.263 -1.749 5.301 1.00 48.69 88 ASP A O 1
ATOM 645 N N . THR A 1 89 ? 26.967 -0.232 6.289 1.00 47.94 89 THR A N 1
ATOM 646 C CA . THR A 1 89 ? 26.546 -1.156 7.367 1.00 47.94 89 THR A CA 1
ATOM 647 C C . THR A 1 89 ? 25.160 -1.779 7.201 1.00 47.94 89 THR A C 1
ATOM 649 O O . THR A 1 89 ? 24.943 -2.866 7.748 1.00 47.94 89 THR A O 1
ATOM 652 N N . GLU A 1 90 ? 24.285 -1.205 6.377 1.00 53.16 90 GLU A N 1
ATOM 653 C CA . GLU A 1 90 ? 23.051 -1.845 5.902 1.00 53.16 90 GLU A CA 1
ATOM 654 C C . GLU A 1 90 ? 23.237 -2.387 4.475 1.00 53.16 90 GLU A C 1
ATOM 656 O O . GLU A 1 90 ? 24.177 -2.028 3.767 1.00 53.16 90 GLU A O 1
ATOM 661 N N . GLY A 1 91 ? 22.445 -3.393 4.085 1.00 61.19 91 GLY A N 1
ATOM 662 C CA . GLY A 1 91 ? 22.577 -4.033 2.769 1.00 61.19 91 GLY A CA 1
ATOM 663 C C . GLY A 1 91 ? 22.468 -3.025 1.616 1.00 61.19 91 GLY A C 1
ATOM 664 O O . GLY A 1 91 ? 21.989 -1.920 1.801 1.00 61.19 91 GLY A O 1
ATOM 665 N N . ASP A 1 92 ? 22.890 -3.402 0.405 1.00 83.25 92 ASP A N 1
ATOM 666 C CA . ASP A 1 92 ? 22.781 -2.514 -0.764 1.00 83.25 92 ASP A CA 1
ATOM 667 C C . ASP A 1 92 ? 21.297 -2.229 -1.087 1.00 83.25 92 ASP A C 1
ATOM 669 O O . ASP A 1 92 ? 20.649 -3.035 -1.763 1.00 83.25 92 ASP A O 1
ATOM 673 N N . ALA A 1 93 ? 20.764 -1.105 -0.588 1.00 89.25 93 ALA A N 1
ATOM 674 C CA . ALA A 1 93 ? 19.373 -0.667 -0.750 1.00 89.25 93 ALA A CA 1
ATOM 675 C C . ALA A 1 93 ? 18.946 -0.651 -2.225 1.00 89.25 93 ALA A C 1
ATOM 677 O O . ALA A 1 93 ? 17.858 -1.096 -2.583 1.00 89.25 93 ALA A O 1
ATOM 678 N N . TYR A 1 94 ? 19.864 -0.302 -3.132 1.00 92.25 94 TYR A N 1
ATOM 679 C CA . TYR A 1 94 ? 19.611 -0.364 -4.571 1.00 92.25 94 TYR A CA 1
ATOM 680 C C . TYR A 1 94 ? 19.353 -1.795 -5.064 1.00 92.25 94 TYR A C 1
ATOM 682 O O . TYR A 1 94 ? 18.449 -2.044 -5.867 1.00 92.25 94 TYR A O 1
ATOM 690 N N . ALA A 1 95 ? 20.139 -2.764 -4.589 1.00 93.19 95 ALA A N 1
ATOM 691 C CA . ALA A 1 95 ? 19.925 -4.167 -4.925 1.00 93.19 95 ALA A CA 1
ATOM 692 C C . ALA A 1 95 ? 18.609 -4.697 -4.329 1.00 93.19 95 ALA A C 1
ATOM 694 O O . ALA A 1 95 ? 17.964 -5.548 -4.954 1.00 93.19 95 ALA A O 1
ATOM 695 N N . ALA A 1 96 ? 18.202 -4.191 -3.159 1.00 92.31 96 ALA A N 1
ATOM 696 C CA . ALA A 1 96 ? 16.923 -4.507 -2.528 1.00 92.31 96 ALA A CA 1
ATOM 697 C C . ALA A 1 96 ? 15.744 -3.969 -3.353 1.00 92.31 96 ALA A C 1
ATOM 699 O O . ALA A 1 96 ? 14.867 -4.749 -3.727 1.00 92.31 96 ALA A O 1
ATOM 700 N N . ALA A 1 97 ? 15.784 -2.695 -3.750 1.00 95.06 97 ALA A N 1
ATOM 701 C CA . ALA A 1 97 ? 14.790 -2.063 -4.616 1.00 95.06 97 ALA A CA 1
ATOM 702 C C . ALA A 1 97 ? 14.662 -2.780 -5.971 1.00 95.06 97 ALA A C 1
ATOM 704 O O . ALA A 1 97 ? 13.559 -3.111 -6.419 1.00 95.06 97 ALA A O 1
ATOM 705 N N . TYR A 1 98 ? 15.795 -3.141 -6.590 1.00 96.56 98 TYR A N 1
ATOM 706 C CA . TYR A 1 98 ? 15.810 -3.969 -7.798 1.00 96.56 98 TYR A CA 1
ATOM 707 C C . TYR A 1 98 ? 15.102 -5.312 -7.572 1.00 96.56 98 TYR A C 1
ATOM 709 O O . TYR A 1 98 ? 14.256 -5.717 -8.374 1.00 96.56 98 TYR A O 1
ATOM 717 N N . ALA A 1 99 ? 15.450 -6.029 -6.498 1.00 96.12 99 ALA A N 1
ATOM 718 C CA . ALA A 1 99 ? 14.874 -7.337 -6.190 1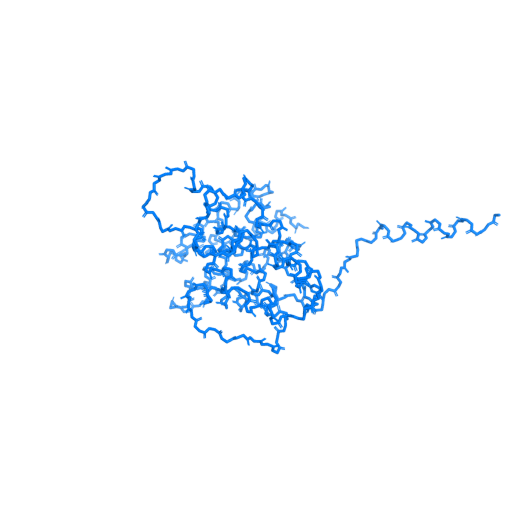.00 96.12 99 ALA A CA 1
ATOM 719 C C . ALA A 1 99 ? 13.369 -7.249 -5.900 1.00 96.12 99 ALA A C 1
ATOM 721 O O . ALA A 1 99 ? 12.604 -8.112 -6.353 1.00 96.12 99 ALA A O 1
ATOM 722 N N . LEU A 1 100 ? 12.939 -6.193 -5.209 1.00 96.88 100 LEU A N 1
ATOM 723 C CA . LEU A 1 100 ? 11.534 -5.901 -4.978 1.00 96.88 100 LEU A CA 1
ATOM 724 C C . LEU A 1 100 ? 10.816 -5.677 -6.308 1.00 96.88 100 LEU A C 1
ATOM 726 O O . LEU A 1 100 ? 9.838 -6.367 -6.589 1.00 96.88 100 LEU A O 1
ATOM 730 N N . PHE A 1 101 ? 11.346 -4.841 -7.202 1.00 97.81 101 PHE A N 1
ATOM 731 C CA . PHE A 1 101 ? 10.723 -4.628 -8.509 1.00 97.81 101 PHE A CA 1
ATOM 732 C C . PHE A 1 101 ? 10.606 -5.922 -9.334 1.00 97.81 101 PHE A C 1
ATOM 734 O O . PHE A 1 101 ? 9.556 -6.185 -9.927 1.00 97.81 101 PHE A O 1
ATOM 741 N N . GLN A 1 102 ? 11.621 -6.798 -9.315 1.00 97.44 102 GLN A N 1
ATOM 742 C CA . GLN A 1 102 ? 11.524 -8.119 -9.960 1.00 97.44 102 GLN A CA 1
ATOM 743 C C . GLN A 1 102 ? 10.436 -9.010 -9.336 1.00 97.44 102 GLN A C 1
ATOM 745 O O . GLN A 1 102 ? 9.846 -9.836 -10.034 1.00 97.44 102 GLN A O 1
ATOM 750 N N . THR A 1 103 ? 10.154 -8.837 -8.046 1.00 96.44 103 THR A N 1
ATOM 751 C CA . THR A 1 103 ? 9.098 -9.552 -7.313 1.00 96.44 103 THR A CA 1
ATOM 752 C C . THR A 1 103 ? 7.704 -9.008 -7.642 1.00 96.44 103 THR A C 1
ATOM 754 O O . THR A 1 103 ? 6.747 -9.777 -7.751 1.00 96.44 103 THR A O 1
ATOM 757 N N . VAL A 1 104 ? 7.581 -7.697 -7.866 1.00 97.31 104 VAL A N 1
ATOM 758 C CA . VAL A 1 104 ? 6.321 -7.024 -8.229 1.00 97.31 104 VAL A CA 1
ATOM 759 C C . VAL A 1 104 ? 5.954 -7.238 -9.698 1.00 97.31 104 VAL A C 1
ATOM 761 O O . VAL A 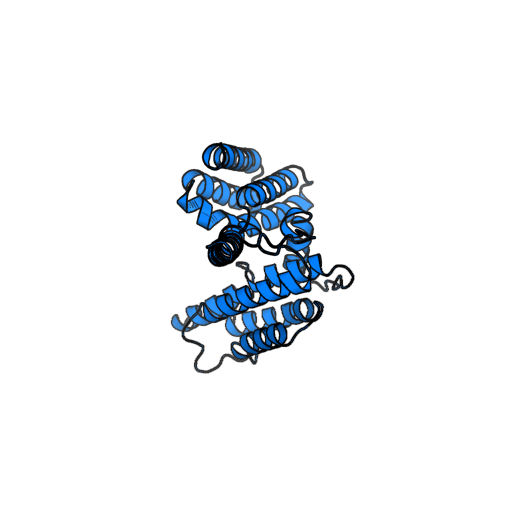1 104 ? 4.776 -7.367 -10.034 1.00 97.31 104 VAL A O 1
ATOM 764 N N . ARG A 1 105 ? 6.942 -7.342 -10.593 1.00 96.88 105 ARG A N 1
ATOM 765 C CA . ARG A 1 105 ? 6.736 -7.453 -12.047 1.00 96.88 105 ARG A CA 1
ATOM 766 C C . ARG A 1 105 ? 5.719 -8.527 -12.480 1.00 96.88 105 ARG A C 1
ATOM 768 O O . ARG A 1 105 ? 4.836 -8.187 -13.264 1.00 96.88 105 ARG A O 1
ATOM 775 N N . PRO A 1 106 ? 5.728 -9.766 -11.948 1.00 97.31 106 PRO A N 1
ATOM 776 C CA . PRO A 1 106 ? 4.706 -10.765 -12.273 1.00 97.31 106 PRO A CA 1
ATOM 777 C C . PRO A 1 106 ? 3.265 -10.346 -11.939 1.00 97.31 106 PRO A C 1
ATOM 779 O O . PRO A 1 106 ? 2.337 -10.770 -12.628 1.00 97.31 106 PRO A O 1
ATOM 782 N N . TRP A 1 107 ? 3.060 -9.522 -10.905 1.00 98.00 107 TRP A N 1
ATOM 783 C CA . TRP A 1 107 ? 1.740 -8.992 -10.548 1.00 98.00 107 TRP A CA 1
ATOM 784 C C . TRP A 1 107 ? 1.264 -7.957 -11.565 1.00 98.00 107 TRP A C 1
ATOM 786 O O . TRP A 1 107 ? 0.109 -7.993 -11.985 1.00 98.00 107 TRP A O 1
ATOM 796 N N . ILE A 1 108 ? 2.167 -7.084 -12.015 1.00 98.00 108 ILE A N 1
ATOM 797 C CA . ILE A 1 108 ? 1.889 -6.104 -13.073 1.00 98.00 108 ILE A CA 1
ATOM 798 C C . ILE A 1 108 ? 1.569 -6.826 -14.391 1.00 98.00 108 ILE A C 1
ATOM 800 O O . ILE A 1 108 ? 0.561 -6.525 -15.031 1.00 98.00 108 ILE A O 1
ATOM 804 N N . ASP A 1 109 ? 2.384 -7.813 -14.770 1.00 97.25 109 ASP A N 1
ATOM 805 C CA . ASP A 1 109 ? 2.265 -8.557 -16.032 1.00 97.25 109 ASP A CA 1
ATOM 806 C C . ASP A 1 109 ? 0.974 -9.392 -16.124 1.00 97.25 109 ASP A C 1
ATOM 808 O O . ASP A 1 109 ? 0.499 -9.694 -17.223 1.00 97.25 109 ASP A O 1
ATOM 812 N N . ALA A 1 110 ? 0.386 -9.768 -14.983 1.00 97.19 11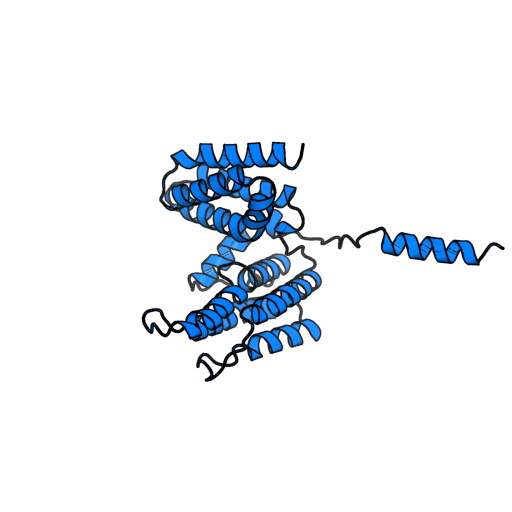0 ALA A N 1
ATOM 813 C CA . ALA A 1 110 ? -0.866 -10.521 -14.926 1.00 97.19 110 ALA A CA 1
ATOM 814 C C . ALA A 1 110 ? -2.114 -9.661 -15.212 1.00 97.19 110 ALA A C 1
ATOM 816 O O . ALA A 1 110 ? -3.180 -10.205 -15.511 1.00 97.19 110 ALA A O 1
ATOM 817 N N . VAL A 1 111 ? -1.996 -8.331 -15.166 1.00 96.69 111 VAL A N 1
ATOM 818 C CA . VAL A 1 111 ? -3.064 -7.396 -15.550 1.00 96.69 111 VAL A CA 1
ATOM 819 C C . VAL A 1 111 ? -3.033 -7.170 -17.074 1.00 96.69 111 VAL A C 1
ATOM 821 O O . VAL A 1 111 ? -1.948 -7.155 -17.661 1.00 96.69 111 VAL A O 1
ATOM 824 N N . PRO A 1 112 ? -4.185 -6.995 -17.765 1.00 96.06 112 PRO A N 1
ATOM 825 C CA . PRO A 1 112 ? -4.209 -6.747 -19.205 1.00 96.06 112 PRO A CA 1
ATOM 826 C C . PRO A 1 112 ? -3.300 -5.588 -19.628 1.00 96.06 112 PRO A C 1
ATOM 828 O O . PRO A 1 112 ? -3.472 -4.450 -19.199 1.00 96.06 112 PRO A O 1
ATOM 831 N N . GLN A 1 113 ? -2.345 -5.901 -20.499 1.00 95.44 113 GLN A N 1
ATOM 832 C CA . GLN A 1 113 ? -1.299 -4.978 -20.920 1.00 95.44 113 GLN A CA 1
ATOM 833 C C . GLN A 1 113 ? -1.757 -4.068 -22.065 1.00 95.44 113 GLN A C 1
ATOM 835 O O . GLN A 1 113 ? -2.441 -4.501 -22.998 1.00 95.44 113 GLN A O 1
ATOM 840 N N . ASP A 1 114 ? -1.289 -2.824 -22.039 1.00 95.25 114 ASP A N 1
ATOM 841 C CA . ASP A 1 114 ? -1.331 -1.904 -23.171 1.00 95.25 114 ASP A CA 1
ATOM 842 C C . ASP A 1 114 ? 0.021 -1.198 -23.356 1.00 95.25 114 ASP A C 1
ATOM 844 O O . ASP A 1 114 ? 0.952 -1.386 -22.573 1.00 95.25 114 ASP A O 1
ATOM 848 N N . ALA A 1 115 ? 0.146 -0.413 -24.427 1.00 96.81 115 ALA A N 1
ATOM 849 C CA . ALA A 1 115 ? 1.406 0.238 -24.773 1.00 96.81 115 ALA A CA 1
ATOM 850 C C . ALA A 1 115 ? 1.869 1.274 -23.734 1.00 96.81 115 ALA A C 1
ATOM 852 O O . ALA A 1 115 ? 3.070 1.459 -23.576 1.00 96.81 115 ALA A O 1
ATOM 853 N N . GLU A 1 116 ? 0.947 1.947 -23.041 1.00 96.62 116 GLU A N 1
ATOM 854 C CA . GLU A 1 116 ? 1.303 2.939 -22.020 1.00 96.62 116 GLU A CA 1
ATOM 855 C C . GLU A 1 116 ? 1.744 2.260 -20.722 1.00 96.62 116 GLU A C 1
ATOM 857 O O . GLU A 1 116 ? 2.724 2.678 -20.117 1.00 96.62 116 GLU A O 1
ATOM 862 N N . LEU A 1 117 ? 1.053 1.194 -20.310 1.00 96.88 117 LEU A N 1
ATOM 863 C CA . LEU A 1 117 ? 1.436 0.396 -19.146 1.00 96.88 117 LEU A CA 1
ATOM 864 C C . LEU A 1 117 ? 2.823 -0.231 -19.369 1.00 96.88 117 LEU A C 1
ATOM 866 O O . LEU A 1 117 ? 3.703 -0.083 -18.525 1.00 96.88 117 LEU A O 1
ATOM 870 N N . ALA A 1 118 ? 3.059 -0.823 -20.544 1.00 97.06 118 ALA A N 1
ATOM 871 C CA . ALA A 1 118 ? 4.366 -1.372 -20.906 1.00 97.06 118 ALA A CA 1
ATOM 872 C C . ALA A 1 118 ? 5.482 -0.307 -20.949 1.00 97.06 118 ALA A C 1
ATOM 874 O O . ALA A 1 118 ? 6.610 -0.593 -20.550 1.00 97.06 118 ALA A O 1
ATOM 875 N N . ASP A 1 119 ? 5.182 0.916 -21.406 1.00 98.12 119 ASP A N 1
ATOM 876 C CA . ASP A 1 119 ? 6.133 2.037 -21.388 1.00 98.12 119 ASP A CA 1
ATOM 877 C C . ASP A 1 119 ? 6.500 2.445 -19.954 1.00 98.12 119 ASP A C 1
ATOM 879 O O . ASP A 1 119 ? 7.677 2.611 -19.648 1.00 98.12 119 ASP A O 1
ATOM 883 N N . LEU A 1 120 ? 5.520 2.547 -19.053 1.00 98.38 120 LEU A N 1
ATOM 884 C CA . LEU A 1 120 ? 5.762 2.890 -17.647 1.00 98.38 120 LEU A CA 1
ATOM 885 C C . LEU A 1 120 ? 6.589 1.823 -16.923 1.00 98.38 120 LEU A C 1
ATOM 887 O O . LEU A 1 120 ? 7.536 2.167 -16.221 1.00 98.38 120 LEU A O 1
ATOM 891 N N . VAL A 1 121 ? 6.301 0.538 -17.156 1.00 98.12 121 VAL A N 1
ATOM 892 C CA . VAL A 1 121 ? 7.120 -0.567 -16.625 1.00 98.12 121 VAL A CA 1
ATOM 893 C C . VAL A 1 121 ? 8.557 -0.467 -17.127 1.00 98.12 121 VAL A C 1
ATOM 895 O O . VAL A 1 121 ? 9.486 -0.626 -16.343 1.00 98.12 121 VAL A O 1
ATOM 898 N N . ALA A 1 122 ? 8.761 -0.162 -18.412 1.00 98.00 122 ALA A N 1
ATOM 899 C CA . ALA A 1 122 ? 10.099 0.005 -18.973 1.00 98.00 122 ALA A CA 1
ATOM 900 C C . ALA A 1 122 ? 10.845 1.221 -18.395 1.00 98.00 122 ALA A C 1
ATOM 902 O O . ALA A 1 122 ? 12.066 1.179 -18.272 1.00 98.00 122 ALA A O 1
ATOM 903 N N . ARG A 1 123 ? 10.139 2.299 -18.032 1.00 97.69 123 ARG A N 1
ATOM 904 C CA . ARG A 1 123 ? 10.747 3.459 -17.358 1.00 97.69 123 ARG A CA 1
ATOM 905 C C . ARG A 1 123 ? 11.170 3.132 -15.931 1.00 97.69 123 ARG A C 1
ATOM 907 O O . ARG A 1 123 ? 12.268 3.516 -15.551 1.00 97.69 123 ARG A O 1
ATOM 914 N N . LEU A 1 124 ? 10.342 2.401 -15.184 1.00 96.56 124 LEU A N 1
ATOM 915 C CA . LEU A 1 124 ? 10.690 1.953 -13.833 1.00 96.56 124 LEU A CA 1
ATOM 916 C C . LEU A 1 124 ? 11.879 0.973 -13.865 1.00 96.56 124 LEU A C 1
ATOM 918 O O . LEU A 1 124 ? 12.834 1.133 -13.114 1.00 96.56 124 LEU A O 1
ATOM 922 N N . ASP A 1 125 ? 11.888 0.038 -14.822 1.00 96.62 125 ASP A N 1
ATOM 923 C CA . ASP A 1 125 ? 13.022 -0.867 -15.094 1.00 96.62 125 ASP A CA 1
ATOM 924 C C . ASP A 1 125 ? 14.304 -0.093 -15.451 1.00 96.62 125 ASP A C 1
ATOM 926 O O . ASP A 1 125 ? 15.397 -0.498 -15.074 1.00 96.62 125 ASP A O 1
ATOM 930 N N . ALA A 1 126 ? 14.194 1.056 -16.124 1.00 96.06 126 ALA A N 1
ATOM 931 C CA . ALA A 1 126 ? 15.351 1.873 -16.487 1.00 96.06 126 ALA A CA 1
ATOM 932 C C . ALA A 1 126 ? 16.008 2.597 -15.298 1.00 96.06 126 ALA A C 1
ATOM 934 O O . ALA A 1 126 ? 17.194 2.916 -15.398 1.00 96.06 126 ALA A O 1
ATOM 935 N N . LEU A 1 127 ? 15.285 2.829 -14.194 1.00 95.00 127 LEU A N 1
ATOM 936 C CA . LEU A 1 127 ? 15.878 3.329 -12.943 1.00 95.00 127 LEU A CA 1
ATOM 937 C C . LEU A 1 127 ? 16.764 2.256 -12.293 1.00 95.00 127 LEU A C 1
ATOM 939 O O . LEU A 1 127 ? 17.841 2.535 -11.759 1.00 95.00 127 LEU A O 1
ATOM 943 N N . MET A 1 128 ? 16.332 0.999 -12.403 1.00 94.50 128 MET A N 1
ATOM 944 C CA . MET A 1 128 ? 16.974 -0.159 -11.789 1.00 94.50 128 MET A CA 1
ATOM 945 C C . MET A 1 128 ? 17.163 -1.307 -12.794 1.00 94.50 128 MET A C 1
ATOM 947 O O . MET A 1 128 ? 16.530 -2.354 -12.664 1.00 94.50 128 MET A O 1
ATOM 951 N N . PRO A 1 129 ? 18.029 -1.163 -13.819 1.00 93.88 129 PRO A N 1
ATOM 952 C CA . PRO A 1 129 ? 18.114 -2.154 -14.897 1.00 93.88 129 PRO A CA 1
ATOM 953 C C . PRO A 1 129 ? 18.827 -3.446 -14.478 1.00 93.88 129 PRO A C 1
ATOM 955 O O . PRO A 1 129 ? 18.694 -4.481 -15.133 1.00 93.88 129 PRO A O 1
ATOM 958 N N . THR A 1 130 ? 19.636 -3.397 -13.418 1.00 94.75 130 THR A N 1
ATOM 959 C CA . THR A 1 130 ? 20.340 -4.556 -12.853 1.00 94.75 130 THR A CA 1
ATOM 960 C C . THR A 1 130 ? 20.445 -4.407 -11.341 1.00 94.75 130 THR A C 1
ATOM 962 O O . THR A 1 130 ? 20.379 -3.291 -10.851 1.00 94.75 130 THR A O 1
ATOM 965 N N . ALA A 1 131 ? 20.728 -5.492 -10.618 1.00 93.50 131 ALA A N 1
ATOM 966 C CA . ALA A 1 131 ? 20.999 -5.430 -9.178 1.00 93.50 131 ALA A CA 1
ATOM 967 C C . ALA A 1 131 ? 22.291 -4.670 -8.813 1.00 93.50 131 ALA A C 1
ATOM 969 O O . ALA A 1 131 ? 22.520 -4.384 -7.646 1.00 93.50 131 ALA A O 1
ATOM 970 N N . GLN A 1 132 ? 23.177 -4.397 -9.779 1.00 92.06 132 GLN A N 1
ATOM 971 C CA . GLN A 1 132 ? 24.424 -3.686 -9.516 1.00 92.06 132 GLN A CA 1
ATOM 972 C C . GLN A 1 132 ? 24.180 -2.179 -9.545 1.00 92.06 132 GLN A C 1
ATOM 974 O O . GLN A 1 132 ? 23.866 -1.635 -10.607 1.00 92.06 132 GLN A O 1
ATOM 979 N N . ARG A 1 133 ? 24.418 -1.511 -8.410 1.00 89.44 133 ARG A N 1
ATOM 980 C CA . ARG A 1 133 ? 24.329 -0.051 -8.306 1.00 89.44 133 ARG A CA 1
ATOM 981 C C . ARG A 1 133 ? 25.223 0.637 -9.350 1.00 89.44 133 ARG A C 1
ATOM 983 O O . ARG A 1 133 ? 26.421 0.321 -9.425 1.00 89.44 133 ARG A O 1
ATOM 990 N N . PRO A 1 134 ? 24.683 1.547 -10.181 1.00 87.75 134 PRO A N 1
ATOM 991 C CA . PRO A 1 134 ? 25.481 2.338 -11.107 1.00 87.75 134 PRO A CA 1
ATOM 992 C C . PRO A 1 134 ? 26.332 3.367 -10.349 1.00 87.75 134 PRO A C 1
ATOM 994 O O . PRO A 1 134 ? 26.101 3.667 -9.185 1.00 87.75 134 PRO A O 1
ATOM 997 N N . GLN A 1 135 ? 27.324 3.947 -11.030 1.00 84.75 135 GLN A N 1
ATOM 998 C CA . GLN A 1 135 ? 28.170 4.994 -10.433 1.00 84.75 135 GLN A CA 1
ATOM 999 C C . GLN A 1 135 ? 27.408 6.287 -10.120 1.00 84.75 135 GLN A C 1
ATOM 1001 O O . GLN A 1 135 ? 27.865 7.076 -9.301 1.00 84.75 135 GLN A O 1
ATOM 1006 N N . ALA A 1 136 ? 26.297 6.519 -10.814 1.00 83.44 136 ALA A N 1
ATOM 1007 C CA . ALA A 1 136 ? 25.400 7.637 -10.590 1.00 83.44 136 ALA A CA 1
ATOM 1008 C C . ALA A 1 136 ? 23.966 7.128 -10.740 1.00 83.44 136 ALA A C 1
ATOM 1010 O O . ALA A 1 136 ? 23.663 6.460 -11.734 1.00 83.44 136 ALA A O 1
ATOM 1011 N N . LEU A 1 137 ? 23.133 7.430 -9.749 1.00 84.00 137 LEU A N 1
ATOM 1012 C CA . LEU A 1 137 ? 21.686 7.252 -9.809 1.00 84.00 137 LEU A CA 1
ATOM 1013 C C . LEU A 1 137 ? 21.024 8.500 -10.398 1.00 84.00 137 LEU A C 1
ATOM 1015 O O . LEU A 1 137 ? 21.699 9.499 -10.677 1.00 84.00 137 LEU A O 1
ATOM 1019 N N . ASP A 1 138 ? 19.709 8.423 -10.606 1.00 83.81 138 ASP A N 1
ATOM 1020 C CA . ASP A 1 138 ? 18.921 9.643 -10.746 1.00 83.81 138 ASP A CA 1
ATOM 1021 C C . ASP A 1 138 ? 19.104 10.507 -9.486 1.00 83.81 138 ASP A C 1
ATOM 1023 O O . ASP A 1 138 ? 19.316 9.984 -8.394 1.00 83.81 138 ASP A O 1
ATOM 1027 N N . ALA A 1 139 ? 19.103 11.824 -9.662 1.00 81.44 139 ALA A N 1
ATOM 1028 C CA . ALA A 1 139 ? 19.280 12.763 -8.559 1.00 81.44 139 ALA A CA 1
ATOM 1029 C C . ALA A 1 139 ? 17.961 13.061 -7.832 1.00 81.44 139 ALA A C 1
ATOM 1031 O O . ALA A 1 139 ? 17.983 13.732 -6.805 1.00 81.44 139 ALA A O 1
ATOM 1032 N N . ASP A 1 140 ? 16.838 12.638 -8.409 1.00 90.50 140 ASP A N 1
ATOM 1033 C CA . ASP A 1 140 ? 15.507 12.785 -7.838 1.00 90.50 140 ASP A CA 1
ATOM 1034 C C . ASP A 1 140 ? 15.113 11.481 -7.111 1.00 90.50 140 ASP A C 1
ATOM 1036 O O . ASP A 1 140 ? 14.886 10.476 -7.800 1.00 90.50 140 ASP A O 1
ATOM 1040 N N . PRO A 1 141 ? 15.068 11.450 -5.761 1.00 89.31 141 PRO A N 1
ATOM 1041 C CA . PRO A 1 141 ? 14.646 10.256 -5.012 1.00 89.31 141 PRO A CA 1
ATOM 1042 C C . PRO A 1 141 ? 13.217 9.826 -5.388 1.00 89.31 141 PRO A C 1
ATOM 1044 O O . PRO A 1 141 ? 12.943 8.646 -5.598 1.00 89.31 141 PRO A O 1
ATOM 1047 N N . GLU A 1 142 ? 12.373 10.808 -5.694 1.00 94.44 142 GLU A N 1
ATOM 1048 C CA . GLU A 1 142 ? 10.956 10.685 -6.054 1.00 94.44 142 GLU A CA 1
ATOM 1049 C C . GLU A 1 142 ? 10.708 10.136 -7.472 1.00 94.44 142 GLU A C 1
ATOM 1051 O O . GLU A 1 142 ? 9.567 9.947 -7.920 1.00 94.44 142 GLU A O 1
ATOM 1056 N N . ALA A 1 143 ? 11.771 9.896 -8.251 1.00 95.44 143 ALA A N 1
ATOM 1057 C CA . ALA A 1 143 ? 11.648 9.481 -9.648 1.00 95.44 143 ALA A CA 1
ATOM 1058 C C . ALA A 1 143 ? 10.843 8.180 -9.799 1.00 95.44 143 ALA A C 1
ATOM 1060 O O . ALA A 1 143 ? 10.080 8.024 -10.764 1.00 95.44 143 ALA A O 1
ATOM 1061 N N . ALA A 1 144 ? 11.004 7.245 -8.857 1.00 96.62 144 ALA A N 1
ATOM 1062 C CA . ALA A 1 144 ? 10.251 5.999 -8.845 1.00 96.62 144 ALA A CA 1
ATOM 1063 C C . ALA A 1 144 ? 8.786 6.216 -8.445 1.00 96.62 144 ALA A C 1
ATOM 1065 O O . ALA A 1 144 ? 7.917 5.650 -9.116 1.00 96.62 144 ALA A O 1
ATOM 1066 N N . GLU A 1 145 ? 8.494 7.067 -7.453 1.00 96.19 145 GLU A N 1
ATOM 1067 C CA . GLU A 1 145 ? 7.126 7.373 -7.009 1.00 96.19 145 GLU A CA 1
ATOM 1068 C C . GLU A 1 145 ? 6.271 7.885 -8.172 1.00 96.19 145 GLU A C 1
ATOM 1070 O O . GLU A 1 145 ? 5.202 7.336 -8.463 1.00 96.19 145 GLU A O 1
ATOM 1075 N N . VAL A 1 146 ? 6.763 8.879 -8.916 1.00 96.56 146 VAL A N 1
ATOM 1076 C CA . VAL A 1 146 ? 6.015 9.481 -10.033 1.00 96.56 146 VAL A CA 1
ATOM 1077 C C . VAL A 1 146 ? 5.640 8.431 -11.087 1.00 96.56 146 VAL A C 1
ATOM 1079 O O . VAL A 1 146 ? 4.526 8.433 -11.629 1.00 96.56 146 VAL A O 1
ATOM 1082 N N . ILE A 1 147 ? 6.560 7.513 -11.397 1.00 97.75 147 ILE A N 1
ATOM 1083 C CA . ILE A 1 147 ? 6.322 6.437 -12.368 1.00 97.75 147 ILE A CA 1
ATOM 1084 C C . ILE A 1 147 ? 5.369 5.390 -11.783 1.00 97.75 147 ILE A C 1
ATOM 1086 O O . ILE A 1 147 ? 4.444 4.957 -12.479 1.00 97.75 147 ILE A O 1
ATOM 1090 N N . ALA A 1 148 ? 5.564 5.002 -10.523 1.00 97.94 148 ALA A N 1
ATOM 1091 C CA . ALA A 1 148 ? 4.750 4.028 -9.808 1.00 97.94 148 ALA A CA 1
ATOM 1092 C C . ALA A 1 148 ? 3.292 4.496 -9.703 1.00 97.94 148 ALA A C 1
ATOM 1094 O O . ALA A 1 148 ? 2.383 3.766 -10.101 1.00 97.94 148 ALA A O 1
ATOM 1095 N N . GLN A 1 149 ? 3.045 5.745 -9.309 1.00 96.31 149 GLN A N 1
ATOM 1096 C CA . GLN A 1 149 ? 1.706 6.335 -9.267 1.00 96.31 149 GLN A CA 1
ATOM 1097 C C . GLN A 1 149 ? 1.049 6.383 -10.653 1.00 96.31 149 GLN A C 1
ATOM 1099 O O . GLN A 1 149 ? -0.129 6.040 -10.802 1.00 96.31 149 GLN A O 1
ATOM 1104 N N . ALA A 1 150 ? 1.794 6.751 -11.702 1.00 97.50 150 ALA A N 1
ATOM 1105 C CA . ALA A 1 150 ? 1.277 6.716 -13.070 1.00 97.50 150 ALA A CA 1
ATOM 1106 C C . ALA A 1 150 ? 0.907 5.286 -13.507 1.00 97.50 150 ALA A C 1
ATOM 1108 O O . ALA A 1 150 ? -0.108 5.081 -14.187 1.00 97.50 150 ALA A O 1
ATOM 1109 N N . LEU A 1 151 ? 1.704 4.297 -13.094 1.00 97.81 151 LEU A N 1
ATOM 1110 C CA . LEU A 1 151 ? 1.464 2.882 -13.351 1.00 97.81 151 LEU A CA 1
ATOM 1111 C C . LEU A 1 151 ? 0.215 2.385 -12.614 1.00 97.81 151 LEU A C 1
ATOM 1113 O O . LEU A 1 151 ? -0.624 1.740 -13.246 1.00 97.81 151 LEU A O 1
ATOM 1117 N N . VAL A 1 152 ? 0.014 2.766 -11.347 1.00 97.62 152 VAL A N 1
ATOM 1118 C CA . VAL A 1 152 ? -1.230 2.494 -10.600 1.00 97.62 152 VAL A CA 1
ATOM 1119 C C . VAL A 1 152 ? -2.438 3.036 -11.356 1.00 97.62 152 VAL A C 1
ATOM 1121 O O . VAL A 1 152 ? -3.400 2.303 -11.575 1.00 97.62 152 VAL A O 1
ATOM 1124 N N . GLY A 1 153 ? -2.370 4.260 -11.883 1.00 95.88 153 GLY A N 1
ATOM 1125 C CA . GLY A 1 153 ? -3.437 4.816 -12.718 1.00 95.88 153 GLY A CA 1
ATOM 1126 C C . GLY A 1 153 ? -3.750 3.991 -13.981 1.00 95.88 153 GLY A C 1
ATOM 1127 O O . GLY A 1 153 ? -4.900 3.975 -14.435 1.00 95.88 153 GLY A O 1
ATOM 1128 N N . ARG A 1 154 ? -2.768 3.290 -14.573 1.00 97.38 154 ARG A N 1
ATOM 1129 C CA . ARG A 1 154 ? -3.006 2.336 -15.680 1.00 97.38 154 ARG A CA 1
ATOM 1130 C C . ARG A 1 154 ? -3.611 1.027 -15.186 1.00 97.38 154 ARG A C 1
ATOM 1132 O O . ARG A 1 154 ? -4.569 0.558 -15.801 1.00 97.38 154 ARG A O 1
ATOM 1139 N N . LEU A 1 155 ? -3.096 0.472 -14.090 1.00 97.81 155 LEU A N 1
ATOM 1140 C CA . LEU A 1 155 ? -3.617 -0.744 -13.457 1.00 97.81 155 LEU A CA 1
ATOM 1141 C C . LEU A 1 155 ? -5.091 -0.574 -13.066 1.00 97.81 155 LEU A C 1
ATOM 1143 O O . LEU A 1 155 ? -5.907 -1.452 -13.340 1.00 97.81 155 LEU A O 1
ATOM 1147 N N . GLU A 1 156 ? -5.442 0.599 -12.538 1.00 96.00 156 GLU A N 1
ATOM 1148 C CA . GLU A 1 156 ? -6.798 1.001 -12.157 1.00 96.00 156 GLU A CA 1
ATOM 1149 C C . GLU A 1 156 ? -7.784 0.831 -13.325 1.00 96.00 156 GLU A C 1
ATOM 1151 O O . GLU A 1 156 ? -8.824 0.171 -13.225 1.00 96.00 156 GLU A O 1
ATOM 1156 N N . ARG A 1 157 ? -7.403 1.361 -14.494 1.00 95.50 157 ARG A N 1
ATOM 1157 C CA . ARG A 1 157 ? -8.197 1.268 -15.725 1.00 95.50 157 ARG A CA 1
ATOM 1158 C C . ARG A 1 157 ? -8.242 -0.147 -16.287 1.00 95.50 157 ARG A C 1
ATOM 1160 O O . ARG A 1 157 ? -9.306 -0.583 -16.722 1.00 95.50 157 ARG A O 1
ATOM 1167 N N . ALA A 1 158 ? -7.114 -0.852 -16.292 1.00 96.00 158 ALA A N 1
ATOM 1168 C CA . ALA A 1 158 ? -7.017 -2.195 -16.858 1.00 96.00 158 ALA A CA 1
ATOM 1169 C C . ALA A 1 158 ? -7.806 -3.235 -16.042 1.00 96.00 158 ALA A C 1
ATOM 1171 O O . ALA A 1 158 ? -8.419 -4.134 -16.619 1.00 96.00 158 ALA A O 1
ATOM 1172 N N . ALA A 1 159 ? -7.843 -3.083 -14.716 1.00 96.69 159 ALA A N 1
ATOM 1173 C CA . ALA A 1 159 ? -8.600 -3.947 -13.813 1.00 96.69 159 ALA A CA 1
ATOM 1174 C C . ALA A 1 159 ? -10.035 -3.461 -13.543 1.00 96.69 159 ALA A C 1
ATOM 1176 O O . ALA A 1 159 ? -10.819 -4.192 -12.934 1.00 96.69 159 ALA A O 1
ATOM 1177 N N . ASN A 1 160 ? -10.396 -2.253 -13.998 1.00 96.06 160 ASN A N 1
ATOM 1178 C CA . ASN A 1 160 ? -11.669 -1.596 -13.687 1.00 96.06 160 ASN A CA 1
ATOM 1179 C C . ASN A 1 160 ? -11.967 -1.616 -12.172 1.00 96.06 160 ASN A C 1
ATOM 1181 O O . ASN A 1 160 ? -13.030 -2.066 -11.722 1.00 96.06 160 ASN A O 1
ATOM 1185 N N . ALA A 1 161 ? -10.987 -1.180 -11.390 1.00 96.00 161 ALA A N 1
ATOM 1186 C CA . ALA A 1 161 ? -10.998 -1.199 -9.933 1.00 96.00 161 ALA A CA 1
ATOM 1187 C C . ALA A 1 161 ? -10.550 0.161 -9.409 1.00 96.00 161 ALA A C 1
ATOM 1189 O O . ALA A 1 161 ? -9.719 0.754 -10.062 1.00 96.00 161 ALA A O 1
ATOM 1190 N N . ASP A 1 162 ? -11.056 0.641 -8.276 1.00 95.00 162 ASP A N 1
ATOM 1191 C CA . ASP A 1 162 ? -10.498 1.804 -7.577 1.00 95.00 162 ASP A CA 1
ATOM 1192 C C . ASP A 1 162 ? -9.295 1.353 -6.743 1.00 95.00 162 ASP A C 1
ATOM 1194 O O . ASP A 1 162 ? -9.440 0.482 -5.875 1.00 95.00 162 ASP A O 1
ATOM 1198 N N . LEU A 1 163 ? -8.116 1.899 -7.044 1.00 95.12 163 LEU A N 1
ATOM 1199 C CA . LEU A 1 163 ? -6.845 1.460 -6.464 1.00 95.12 163 LEU A CA 1
ATOM 1200 C C . LEU A 1 163 ? -6.200 2.498 -5.536 1.00 95.12 163 LEU A C 1
ATOM 1202 O O . LEU A 1 163 ? -5.032 2.348 -5.191 1.00 95.12 163 LEU A O 1
ATOM 1206 N N . TYR A 1 164 ? -6.938 3.525 -5.108 1.00 90.62 164 TYR A N 1
ATOM 1207 C CA . TYR A 1 164 ? -6.428 4.528 -4.170 1.00 90.62 164 TYR A CA 1
ATOM 1208 C C . TYR A 1 164 ? -7.300 4.589 -2.922 1.00 90.62 164 TYR A C 1
ATOM 1210 O O . TYR A 1 164 ? -8.364 5.207 -2.934 1.00 90.62 164 TYR A O 1
ATOM 1218 N N . LEU A 1 165 ? -6.820 3.996 -1.824 1.00 89.44 165 LEU A N 1
ATOM 1219 C CA . LEU A 1 165 ? -7.549 3.979 -0.552 1.00 89.44 165 LEU A CA 1
ATOM 1220 C C . LEU A 1 165 ? -7.895 5.405 -0.081 1.00 89.44 165 LEU A C 1
ATOM 1222 O O . LEU A 1 165 ? -9.048 5.679 0.245 1.00 89.44 165 LEU A O 1
ATOM 1226 N N . GLY A 1 166 ? -6.930 6.329 -0.126 1.00 89.19 166 GLY A N 1
ATOM 1227 C CA . GLY A 1 166 ? -7.089 7.716 0.332 1.00 89.19 166 GLY A CA 1
ATOM 1228 C C . GLY A 1 166 ? -7.991 8.610 -0.534 1.00 89.19 166 GLY A C 1
ATOM 1229 O O . GLY A 1 166 ? -8.257 9.752 -0.157 1.00 89.19 166 GLY A O 1
ATOM 1230 N N . ARG A 1 167 ? -8.499 8.131 -1.682 1.00 89.25 167 ARG A N 1
ATOM 1231 C CA . ARG A 1 167 ? -9.381 8.928 -2.560 1.00 89.25 167 ARG A CA 1
ATOM 1232 C C . ARG A 1 167 ? -10.701 9.298 -1.878 1.00 89.25 167 ARG A C 1
ATOM 1234 O O . ARG A 1 167 ? -11.240 10.376 -2.130 1.00 89.25 167 ARG A O 1
ATOM 1241 N N . ASP A 1 168 ? -11.214 8.412 -1.029 1.00 90.81 168 ASP A N 1
ATOM 1242 C CA . ASP A 1 168 ? -12.405 8.620 -0.204 1.00 90.81 168 ASP A CA 1
ATOM 1243 C C . ASP A 1 168 ? -12.002 8.536 1.271 1.00 90.81 168 ASP A C 1
ATOM 1245 O O . ASP A 1 168 ? -12.054 7.476 1.893 1.00 90.81 168 ASP A O 1
ATOM 1249 N N . LEU A 1 169 ? -11.558 9.669 1.824 1.00 92.69 169 LEU A N 1
ATOM 1250 C CA . LEU A 1 169 ? -11.027 9.737 3.185 1.00 92.69 169 LEU A CA 1
ATOM 1251 C C . LEU A 1 169 ? -12.003 9.226 4.271 1.00 92.69 169 LEU A C 1
ATOM 1253 O O . LEU A 1 169 ? -11.553 8.466 5.130 1.00 92.69 169 LEU A O 1
ATOM 1257 N N . PRO A 1 170 ? -13.315 9.557 4.268 1.00 94.38 170 PRO A N 1
ATOM 1258 C CA . PRO A 1 170 ? -14.269 8.931 5.187 1.00 94.38 170 PRO A CA 1
ATOM 1259 C C . PRO A 1 170 ? -14.259 7.403 5.112 1.00 94.38 170 PRO A C 1
ATOM 1261 O O . PRO A 1 170 ? -14.263 6.727 6.144 1.00 94.38 170 PRO A O 1
ATOM 1264 N N . ARG A 1 171 ? -14.237 6.852 3.895 1.00 93.88 171 ARG A N 1
ATOM 1265 C CA . ARG A 1 171 ? -14.248 5.405 3.692 1.00 93.88 171 ARG A CA 1
ATOM 1266 C C . ARG A 1 171 ? -12.914 4.763 4.059 1.00 93.88 171 ARG A C 1
ATOM 1268 O O . ARG A 1 171 ? -12.920 3.667 4.617 1.00 93.88 171 ARG A O 1
ATOM 1275 N N . ALA A 1 172 ? -11.790 5.423 3.791 1.00 95.69 172 ALA A N 1
ATOM 1276 C CA . ALA A 1 172 ? -10.465 4.996 4.232 1.00 95.69 172 ALA A CA 1
ATOM 1277 C C . ALA A 1 172 ? -10.397 4.915 5.762 1.00 95.69 172 ALA A C 1
ATOM 1279 O O . ALA A 1 172 ? -10.048 3.869 6.305 1.00 95.69 172 ALA A O 1
ATOM 1280 N N . LEU A 1 173 ? -10.852 5.967 6.453 1.00 97.06 173 LEU A N 1
ATOM 1281 C CA . LEU A 1 173 ? -10.916 6.015 7.914 1.00 97.06 173 LEU A CA 1
ATOM 1282 C C . LEU A 1 173 ? -11.743 4.854 8.478 1.00 97.06 173 LEU A C 1
ATOM 1284 O O . LEU A 1 173 ? -11.313 4.172 9.407 1.00 97.06 173 LEU A O 1
ATOM 1288 N N . GLU A 1 174 ? -12.919 4.595 7.901 1.00 96.69 174 GLU A N 1
ATOM 1289 C CA . GLU A 1 174 ? -13.754 3.461 8.298 1.00 96.69 174 GLU A CA 1
ATOM 1290 C C . GLU A 1 174 ? -13.074 2.112 8.021 1.00 96.69 174 GLU A C 1
ATOM 1292 O O . GLU A 1 174 ? -13.125 1.218 8.865 1.00 96.69 174 GLU A O 1
ATOM 1297 N N . THR A 1 175 ? -12.406 1.973 6.875 1.00 97.12 175 THR A N 1
ATOM 1298 C CA . THR A 1 175 ? -11.684 0.752 6.488 1.00 97.12 175 THR A CA 1
ATOM 1299 C C . THR A 1 175 ? -10.602 0.417 7.518 1.00 97.12 175 THR A C 1
ATOM 1301 O O . THR A 1 175 ? -10.584 -0.692 8.053 1.00 97.12 175 THR A O 1
ATOM 1304 N N . VAL A 1 176 ? -9.742 1.381 7.858 1.00 97.94 176 VAL A N 1
ATOM 1305 C CA . VAL A 1 176 ? -8.643 1.179 8.815 1.00 97.94 176 VAL A CA 1
ATOM 1306 C C . VAL A 1 176 ? -9.167 0.940 10.231 1.00 97.94 176 VAL A C 1
ATOM 1308 O O . VAL A 1 176 ? -8.730 0.002 10.902 1.00 97.94 176 VAL A O 1
ATOM 1311 N N . ALA A 1 177 ? -10.179 1.697 10.666 1.00 97.75 177 ALA A N 1
ATOM 1312 C CA . ALA A 1 177 ? -10.817 1.480 11.963 1.00 97.75 177 ALA A CA 1
ATOM 1313 C C . ALA A 1 177 ? -11.413 0.064 12.088 1.00 97.75 177 ALA A C 1
ATOM 1315 O O . ALA A 1 177 ? -11.309 -0.570 13.141 1.00 97.75 177 ALA A O 1
ATOM 1316 N N . GLN A 1 178 ? -12.021 -0.459 11.016 1.00 97.56 178 GLN A N 1
ATOM 1317 C CA . GLN A 1 178 ? -12.555 -1.821 10.991 1.00 97.56 178 GLN A CA 1
ATOM 1318 C C . GLN A 1 178 ? -11.451 -2.882 11.051 1.00 97.56 178 GLN A C 1
ATOM 1320 O O . GLN A 1 178 ? -11.631 -3.877 11.754 1.00 97.56 178 GLN A O 1
ATOM 1325 N N . LEU A 1 179 ? -10.322 -2.689 10.363 1.00 97.69 179 LEU A N 1
ATOM 1326 C CA . LEU A 1 179 ? -9.169 -3.596 10.444 1.00 97.69 179 LEU A CA 1
ATOM 1327 C C . LEU A 1 179 ? -8.602 -3.653 11.866 1.00 97.69 179 LEU A C 1
ATOM 1329 O O . LEU A 1 179 ? -8.419 -4.745 12.404 1.00 97.69 179 LEU A O 1
ATOM 1333 N N . ALA A 1 180 ? -8.408 -2.494 12.503 1.00 96.94 180 ALA A N 1
ATOM 1334 C CA . ALA A 1 180 ? -7.948 -2.402 13.888 1.00 96.94 180 ALA A CA 1
ATOM 1335 C C . ALA A 1 180 ? -8.916 -3.108 14.854 1.00 96.94 180 ALA A C 1
ATOM 1337 O O . ALA A 1 180 ? -8.507 -3.934 15.672 1.00 96.94 180 ALA A O 1
ATOM 1338 N N . ALA A 1 181 ? -10.222 -2.851 14.716 1.00 96.56 181 ALA A N 1
ATOM 1339 C CA . ALA A 1 181 ? -11.249 -3.496 15.531 1.00 96.56 181 ALA A CA 1
ATOM 1340 C C . ALA A 1 181 ? -11.295 -5.019 15.326 1.00 96.56 181 ALA A C 1
ATOM 1342 O O . ALA A 1 181 ? -11.487 -5.765 16.288 1.00 96.56 181 ALA A O 1
ATOM 1343 N N . GLN A 1 182 ? -11.102 -5.491 14.089 1.00 95.81 182 GLN A N 1
ATOM 1344 C CA . GLN A 1 182 ? -11.000 -6.918 13.793 1.00 95.81 182 GLN A CA 1
ATOM 1345 C C . GLN A 1 182 ? -9.759 -7.523 14.444 1.00 95.81 182 GLN A C 1
ATOM 1347 O O . GLN A 1 182 ? -9.899 -8.557 15.091 1.00 95.81 182 GLN A O 1
ATOM 1352 N N . GLY A 1 183 ? -8.599 -6.862 14.369 1.00 95.12 183 GLY A N 1
ATOM 1353 C CA . GLY A 1 183 ? -7.384 -7.267 15.081 1.00 95.12 183 GLY A CA 1
ATOM 1354 C C . GLY A 1 183 ? -7.623 -7.439 16.579 1.00 95.12 183 GLY A C 1
ATOM 1355 O O . GLY A 1 183 ? -7.383 -8.514 17.114 1.00 95.12 183 GLY A O 1
ATOM 1356 N N . CYS A 1 184 ? -8.247 -6.459 17.234 1.00 94.75 184 CYS A N 1
ATOM 1357 C CA . CYS A 1 184 ? -8.608 -6.537 18.655 1.00 94.75 184 CYS A CA 1
ATOM 1358 C C . CYS A 1 184 ? -9.572 -7.687 19.008 1.00 94.75 184 CYS A C 1
ATOM 1360 O O . CYS A 1 184 ? -9.650 -8.093 20.167 1.00 94.75 184 CYS A O 1
ATOM 1362 N N . ALA A 1 185 ? -10.323 -8.209 18.034 1.00 93.19 185 ALA A N 1
ATOM 1363 C CA . ALA A 1 185 ? -11.261 -9.314 18.217 1.00 93.19 185 ALA A CA 1
ATOM 1364 C C . ALA A 1 185 ? -10.686 -10.694 17.834 1.00 93.19 185 ALA A C 1
ATOM 1366 O O . ALA A 1 185 ? -11.337 -11.708 18.104 1.00 93.19 185 ALA A O 1
ATOM 1367 N N . GLN A 1 186 ? -9.509 -10.759 17.199 1.00 90.12 186 GLN A N 1
ATOM 1368 C CA . GLN A 1 186 ? -8.884 -12.023 16.798 1.00 90.12 186 GLN A CA 1
ATOM 1369 C C . GLN A 1 186 ? -8.279 -12.790 17.981 1.00 90.12 186 GLN A C 1
ATOM 1371 O O . GLN A 1 186 ? -8.071 -12.254 19.067 1.00 90.12 186 GLN A O 1
ATOM 1376 N N . VAL A 1 187 ? -7.965 -14.066 17.744 1.00 79.31 187 VAL A N 1
ATOM 1377 C CA . VAL A 1 187 ? -7.137 -14.884 18.645 1.00 79.31 187 VAL A CA 1
ATOM 1378 C C . VAL A 1 187 ? -5.671 -14.448 18.593 1.00 79.31 187 VAL A C 1
ATOM 1380 O O . VAL A 1 187 ? -5.202 -14.043 17.533 1.00 79.31 187 VAL A O 1
ATOM 1383 N N . GLU A 1 188 ? -4.962 -14.583 19.717 1.00 82.50 188 GLU A N 1
ATOM 1384 C CA . GLU A 1 188 ? -3.602 -14.065 19.969 1.00 82.50 188 GLU A CA 1
ATOM 1385 C C . GLU A 1 188 ? -2.621 -14.275 18.800 1.00 82.50 188 GLU A C 1
ATOM 1387 O O . GLU A 1 188 ? -2.043 -13.310 18.314 1.00 82.50 188 GLU A O 1
ATOM 1392 N N . ASP A 1 189 ? -2.531 -15.490 18.248 1.00 82.56 189 ASP A N 1
ATOM 1393 C CA . ASP A 1 189 ? -1.596 -15.808 17.152 1.00 82.56 189 ASP A CA 1
ATOM 1394 C C . ASP A 1 189 ? -1.857 -15.030 15.846 1.00 82.56 189 ASP A C 1
ATOM 1396 O O . ASP A 1 189 ? -0.947 -14.836 15.041 1.00 82.56 189 ASP A O 1
ATOM 1400 N N . ALA A 1 190 ? -3.099 -14.604 15.596 1.00 81.88 190 ALA A N 1
ATOM 1401 C CA . ALA A 1 190 ? -3.476 -13.895 14.372 1.00 81.88 190 ALA A CA 1
ATOM 1402 C C . ALA A 1 190 ? -3.437 -12.365 14.530 1.00 81.88 190 ALA A C 1
ATOM 1404 O O . ALA A 1 190 ? -3.374 -11.658 13.525 1.00 81.88 190 ALA A O 1
ATOM 1405 N N . GLN A 1 191 ? -3.475 -11.846 15.762 1.00 87.56 191 GLN A N 1
ATOM 1406 C CA . GLN A 1 191 ? -3.591 -10.410 16.050 1.00 87.56 191 GLN A CA 1
ATOM 1407 C C . GLN A 1 191 ? -2.475 -9.555 15.428 1.00 87.56 191 GLN A C 1
ATOM 1409 O O . GLN A 1 191 ? -2.820 -8.569 14.769 1.00 87.56 191 GLN A O 1
ATOM 1414 N N . PRO A 1 192 ? -1.176 -9.923 15.525 1.00 91.81 192 PRO A N 1
ATOM 1415 C CA . PRO A 1 192 ? -0.101 -9.073 15.010 1.00 91.81 192 PRO A CA 1
ATOM 1416 C C . PRO A 1 192 ? -0.241 -8.784 13.515 1.00 91.81 192 PRO A C 1
ATOM 1418 O O . PRO A 1 192 ? 0.038 -7.679 13.056 1.00 91.81 192 PRO A O 1
ATOM 1421 N N . ARG A 1 193 ? -0.743 -9.756 12.741 1.00 94.25 193 ARG A N 1
ATOM 1422 C CA . ARG A 1 193 ? -0.934 -9.584 11.298 1.00 94.25 193 ARG A CA 1
ATOM 1423 C C . ARG A 1 193 ? -2.021 -8.564 10.974 1.00 94.25 193 ARG A C 1
ATOM 1425 O O . ARG A 1 193 ? -1.853 -7.778 10.049 1.00 94.25 193 ARG A O 1
ATOM 1432 N N . TRP A 1 194 ? -3.114 -8.554 11.735 1.00 96.38 194 TRP A N 1
ATOM 1433 C CA . TRP A 1 194 ? -4.179 -7.563 11.572 1.00 96.38 194 TRP A CA 1
ATOM 1434 C C . TRP A 1 194 ? -3.716 -6.157 11.921 1.00 96.38 194 TRP A C 1
ATOM 1436 O O . TRP A 1 194 ? -4.045 -5.226 11.191 1.00 96.38 194 TRP A O 1
ATOM 1446 N N . PHE A 1 195 ? -2.934 -6.008 12.989 1.00 96.88 195 PHE A N 1
ATOM 1447 C CA . PHE A 1 195 ? -2.385 -4.708 13.361 1.00 96.88 195 PHE A CA 1
ATOM 1448 C C . PHE A 1 195 ? -1.362 -4.211 12.344 1.00 96.88 195 PHE A C 1
ATOM 1450 O O . PHE A 1 195 ? -1.464 -3.062 11.940 1.00 96.88 195 PHE A O 1
ATOM 1457 N N . ARG A 1 196 ? -0.486 -5.081 11.819 1.00 96.50 196 ARG A N 1
ATOM 1458 C CA . ARG A 1 196 ? 0.448 -4.714 10.737 1.00 96.50 196 ARG A CA 1
ATOM 1459 C C . ARG A 1 196 ? -0.281 -4.231 9.485 1.00 96.50 196 ARG A C 1
ATOM 1461 O O . ARG A 1 196 ? 0.104 -3.232 8.899 1.00 96.50 196 ARG A O 1
ATOM 1468 N N . VAL A 1 197 ? -1.360 -4.912 9.099 1.00 97.19 197 VAL A N 1
ATOM 1469 C CA . VAL A 1 197 ? -2.202 -4.499 7.965 1.00 97.19 197 VAL A CA 1
ATOM 1470 C C . VAL A 1 197 ? -2.914 -3.166 8.230 1.00 97.19 197 VAL A C 1
ATOM 1472 O O . VAL A 1 197 ? -3.030 -2.346 7.326 1.00 97.19 197 VAL A O 1
ATOM 1475 N N . ALA A 1 198 ? -3.423 -2.951 9.445 1.00 97.50 198 ALA A N 1
ATOM 1476 C CA . ALA A 1 198 ? -4.102 -1.708 9.796 1.00 97.50 198 ALA A CA 1
ATOM 1477 C C . ALA A 1 198 ? -3.131 -0.516 9.857 1.00 97.50 198 ALA A C 1
ATOM 1479 O O . ALA A 1 198 ? -3.472 0.540 9.336 1.00 97.50 198 ALA A O 1
ATOM 1480 N N . ALA A 1 199 ? -1.946 -0.709 10.442 1.00 97.50 199 ALA A N 1
ATOM 1481 C CA . ALA A 1 199 ? -0.891 0.296 10.525 1.00 97.50 199 ALA A CA 1
ATOM 1482 C C . ALA A 1 199 ? -0.411 0.714 9.129 1.00 97.50 199 ALA A C 1
ATOM 1484 O O . ALA A 1 199 ? -0.461 1.896 8.822 1.00 97.50 199 ALA A O 1
ATOM 1485 N N . LEU A 1 200 ? -0.117 -0.251 8.247 1.00 96.56 200 LEU A N 1
ATOM 1486 C CA . LEU A 1 200 ? 0.291 0.028 6.864 1.00 96.56 200 LEU A CA 1
ATOM 1487 C C . LEU A 1 200 ? -0.715 0.929 6.131 1.00 96.56 200 LEU A C 1
ATOM 1489 O O . LEU A 1 200 ? -0.349 1.914 5.511 1.00 96.56 200 LEU A O 1
ATOM 1493 N N . TYR A 1 201 ? -2.015 0.631 6.227 1.00 97.38 201 TYR A N 1
ATOM 1494 C CA . TYR A 1 201 ? -3.023 1.485 5.592 1.00 97.38 201 TYR A CA 1
ATOM 1495 C C . TYR A 1 201 ? -3.247 2.824 6.296 1.00 97.38 201 TYR A C 1
ATOM 1497 O O . TYR A 1 201 ? -3.793 3.741 5.679 1.00 97.38 201 TYR A O 1
ATOM 1505 N N . PHE A 1 202 ? -2.928 2.926 7.586 1.00 97.62 202 PHE A N 1
ATOM 1506 C CA . PHE A 1 202 ? -2.956 4.205 8.277 1.00 97.62 202 PHE A CA 1
ATOM 1507 C C . PHE A 1 202 ? -1.847 5.107 7.739 1.00 97.62 202 PHE A C 1
ATOM 1509 O O . PHE A 1 202 ? -2.161 6.204 7.290 1.00 97.62 202 PHE A O 1
ATOM 1516 N N . GLU A 1 203 ? -0.620 4.605 7.708 1.00 96.00 203 GLU A N 1
ATOM 1517 C CA . GLU A 1 203 ? 0.573 5.272 7.179 1.00 96.00 203 GLU A CA 1
ATOM 1518 C C . GLU A 1 203 ? 0.346 5.711 5.718 1.00 96.00 203 GLU A C 1
ATOM 1520 O O . GLU A 1 203 ? 0.205 6.903 5.440 1.00 96.00 203 GLU A O 1
ATOM 1525 N N . ASP A 1 204 ? 0.066 4.754 4.821 1.00 93.38 204 ASP A N 1
ATOM 1526 C CA . ASP A 1 204 ? -0.065 4.987 3.372 1.00 93.38 204 ASP A CA 1
ATOM 1527 C C . ASP A 1 204 ? -1.195 5.965 2.973 1.00 93.38 204 ASP A C 1
ATOM 1529 O O . ASP A 1 204 ? -1.176 6.560 1.891 1.00 93.38 204 ASP A O 1
ATOM 1533 N N . ALA A 1 205 ? -2.282 6.055 3.752 1.00 94.31 205 ALA A N 1
ATOM 1534 C CA . ALA A 1 205 ? -3.518 6.701 3.280 1.00 94.31 205 ALA A CA 1
ATOM 1535 C C . ALA A 1 205 ? -4.144 7.717 4.233 1.00 94.31 205 ALA A C 1
ATOM 1537 O O . ALA A 1 205 ? -4.968 8.529 3.790 1.00 94.31 205 ALA A O 1
ATOM 1538 N N . LEU A 1 206 ? -3.836 7.656 5.526 1.00 96.31 206 LEU A N 1
ATOM 1539 C CA . LEU A 1 206 ? -4.516 8.443 6.551 1.00 96.31 206 LEU A CA 1
ATOM 1540 C C . LEU A 1 206 ? -3.582 9.369 7.311 1.00 96.31 206 LEU A C 1
ATOM 1542 O O . LEU A 1 206 ? -4.032 10.461 7.651 1.00 96.31 206 LEU A O 1
ATOM 1546 N N . GLU A 1 207 ? -2.337 8.984 7.562 1.00 95.75 207 GLU A N 1
ATOM 1547 C CA . GLU A 1 207 ? -1.445 9.715 8.454 1.00 95.75 207 GLU A CA 1
ATOM 1548 C C . GLU A 1 207 ? -1.241 11.151 7.974 1.00 95.75 207 GLU A C 1
ATOM 1550 O O . GLU A 1 207 ? -1.715 12.081 8.624 1.00 95.75 207 GLU A O 1
ATOM 1555 N N . ALA A 1 208 ? -0.666 11.355 6.787 1.00 94.25 208 ALA A N 1
ATOM 1556 C CA . ALA A 1 208 ? -0.427 12.690 6.241 1.00 94.25 208 ALA A CA 1
ATOM 1557 C C . ALA A 1 208 ? -1.684 13.599 6.224 1.00 94.25 208 ALA A C 1
ATOM 1559 O O . ALA A 1 208 ? -1.632 14.716 6.761 1.00 94.25 208 ALA A O 1
ATOM 1560 N N . PRO A 1 209 ? -2.848 13.188 5.668 1.00 93.81 209 PRO A N 1
ATOM 1561 C CA . PRO A 1 209 ? -4.039 14.037 5.704 1.00 93.81 209 PRO A CA 1
ATOM 1562 C C . PRO A 1 209 ? -4.579 14.251 7.128 1.00 93.81 209 PRO A C 1
ATOM 1564 O O . PRO A 1 209 ? -5.052 15.351 7.445 1.00 93.81 209 PRO A O 1
ATOM 1567 N N . MET A 1 210 ? -4.522 13.247 8.005 1.00 95.19 210 MET A N 1
ATOM 1568 C CA . MET A 1 210 ? -4.993 13.384 9.384 1.00 95.19 210 MET A CA 1
ATOM 1569 C C . MET A 1 210 ? -4.079 14.272 10.219 1.00 95.19 210 MET A C 1
ATOM 1571 O O . MET A 1 210 ? -4.598 15.106 10.957 1.00 95.19 210 MET A O 1
ATOM 1575 N N . SER A 1 211 ? -2.765 14.204 10.044 1.00 95.81 211 SER A N 1
ATOM 1576 C CA . SER A 1 211 ? -1.791 15.066 10.719 1.00 95.81 211 SER A CA 1
ATOM 1577 C C . SER A 1 211 ? -2.050 16.551 10.448 1.00 95.81 211 SER A C 1
ATOM 1579 O O . SER A 1 211 ? -1.842 17.400 11.314 1.00 95.81 211 SER A O 1
ATOM 1581 N N . VAL A 1 212 ? -2.628 16.894 9.292 1.00 95.44 212 VAL A N 1
ATOM 1582 C CA . VAL A 1 212 ? -3.035 18.274 8.975 1.00 95.44 212 VAL A CA 1
ATOM 1583 C C . VAL A 1 212 ? -4.380 18.659 9.608 1.00 95.44 212 VAL A C 1
ATOM 1585 O O . VAL A 1 212 ? -4.559 19.793 10.059 1.00 95.44 212 VAL A O 1
ATOM 1588 N N . MET A 1 213 ? -5.364 17.756 9.623 1.00 95.38 213 MET A N 1
ATOM 1589 C CA . MET A 1 213 ? -6.756 18.096 9.976 1.00 95.38 213 MET A CA 1
ATOM 1590 C C . MET A 1 213 ? -7.145 17.753 11.428 1.00 95.38 213 MET A C 1
ATOM 1592 O O . MET A 1 213 ? -8.065 18.351 12.010 1.00 95.38 213 MET A O 1
ATOM 1596 N N . ALA A 1 214 ? -6.445 16.791 12.016 1.00 95.62 214 ALA A N 1
ATOM 1597 C CA . ALA A 1 214 ? -6.716 16.129 13.287 1.00 95.62 214 ALA A CA 1
ATOM 1598 C C . ALA A 1 214 ? -5.409 15.579 13.911 1.00 95.62 214 ALA A C 1
ATOM 1600 O O . ALA A 1 214 ? -5.364 14.418 14.303 1.00 95.62 214 ALA A O 1
ATOM 1601 N N . ALA A 1 215 ? -4.360 16.413 13.992 1.00 96.38 215 ALA A N 1
ATOM 1602 C CA . ALA A 1 215 ? -3.014 16.037 14.452 1.00 96.38 215 ALA A CA 1
ATOM 1603 C C . ALA A 1 215 ? -3.003 15.199 15.742 1.00 96.38 215 ALA A C 1
ATOM 1605 O O . ALA A 1 215 ? -2.515 14.076 15.732 1.00 96.38 215 ALA A O 1
ATOM 1606 N N . ASP A 1 216 ? -3.639 15.693 16.812 1.00 96.94 216 ASP A N 1
ATOM 1607 C CA . ASP A 1 216 ? -3.713 14.983 18.097 1.00 96.94 216 ASP A CA 1
ATOM 1608 C C . ASP A 1 216 ? -4.347 13.583 17.972 1.00 96.94 216 ASP A C 1
ATOM 1610 O O . ASP A 1 216 ? -4.085 12.697 18.782 1.00 96.94 216 ASP A O 1
ATOM 1614 N N . GLN A 1 217 ? -5.259 13.384 17.014 1.00 96.88 217 GLN A N 1
ATOM 1615 C CA . GLN A 1 217 ? -5.855 12.075 16.766 1.00 96.88 217 GLN A CA 1
ATOM 1616 C C . GLN A 1 217 ? -4.956 11.181 15.912 1.00 96.88 217 GLN A C 1
ATOM 1618 O O . GLN A 1 217 ? -4.961 9.978 16.151 1.00 96.88 217 GLN A O 1
ATOM 1623 N N . ALA A 1 218 ? -4.228 11.745 14.943 1.00 96.94 218 ALA A N 1
ATOM 1624 C CA . ALA A 1 218 ? -3.265 11.010 14.127 1.00 96.94 218 ALA A CA 1
ATOM 1625 C C . ALA A 1 218 ? -2.166 10.402 15.012 1.00 96.94 218 ALA A C 1
ATOM 1627 O O . ALA A 1 218 ? -2.053 9.182 15.050 1.00 96.94 218 ALA A O 1
ATOM 1628 N N . GLU A 1 219 ? -1.511 11.226 15.838 1.00 97.62 219 GLU A N 1
ATOM 1629 C CA . GLU A 1 219 ? -0.470 10.802 16.796 1.00 97.62 219 GLU A CA 1
ATOM 1630 C C . GLU A 1 219 ? -0.992 9.703 17.740 1.00 97.62 219 GLU A C 1
ATOM 1632 O O . GLU A 1 219 ? -0.376 8.664 17.933 1.00 97.62 219 GLU A O 1
ATOM 1637 N N . ARG A 1 220 ? -2.213 9.856 18.269 1.00 97.75 220 ARG A N 1
ATOM 1638 C CA . ARG A 1 220 ? -2.821 8.832 19.140 1.00 97.75 220 ARG A CA 1
ATOM 1639 C C . ARG A 1 220 ? -3.144 7.513 18.438 1.00 97.75 220 ARG A C 1
ATOM 1641 O O . ARG A 1 220 ? -3.291 6.497 19.123 1.00 97.75 220 ARG A O 1
ATOM 1648 N N . ILE A 1 221 ? -3.404 7.537 17.133 1.00 98.06 221 ILE A N 1
ATOM 1649 C CA . ILE A 1 221 ? -3.653 6.322 16.351 1.00 98.06 221 ILE A CA 1
ATOM 1650 C C . ILE A 1 221 ? -2.325 5.637 16.049 1.00 98.06 221 ILE A C 1
ATOM 1652 O O . ILE A 1 221 ? -2.251 4.427 16.240 1.00 98.06 221 ILE A O 1
ATOM 1656 N N . GLU A 1 222 ? -1.310 6.402 15.657 1.00 97.81 222 GLU A N 1
ATOM 1657 C CA . GLU A 1 222 ? 0.066 5.954 15.429 1.00 97.81 222 GLU A CA 1
ATOM 1658 C C . GLU A 1 222 ? 0.652 5.285 16.683 1.00 97.81 222 GLU A C 1
ATOM 1660 O O . GLU A 1 222 ? 0.845 4.069 16.674 1.00 97.81 222 GLU A O 1
ATOM 1665 N N . ASP A 1 223 ? 0.749 6.012 17.806 1.00 97.88 223 ASP A N 1
ATOM 1666 C CA . ASP A 1 223 ? 1.184 5.491 19.117 1.00 97.88 223 ASP A CA 1
ATOM 1667 C C . ASP A 1 223 ? 0.410 4.220 19.506 1.00 97.88 223 ASP A C 1
ATOM 1669 O O . ASP A 1 223 ? 0.916 3.270 20.112 1.00 97.88 223 ASP A O 1
ATOM 1673 N N . GLY A 1 224 ? -0.888 4.221 19.198 1.00 97.69 224 GLY A N 1
ATOM 1674 C CA . GLY A 1 224 ? -1.770 3.108 19.482 1.00 97.69 224 GLY A CA 1
ATOM 1675 C C . GLY A 1 224 ? -1.465 1.883 18.622 1.00 97.69 224 GLY A C 1
ATOM 1676 O O . GLY A 1 224 ? -1.526 0.766 19.134 1.00 97.69 224 GLY A O 1
ATOM 1677 N N . PHE A 1 225 ? -1.138 2.059 17.341 1.00 97.81 225 PHE A N 1
ATOM 1678 C CA . PHE A 1 225 ? -0.704 0.970 16.471 1.00 97.81 225 PHE A CA 1
ATOM 1679 C C . PHE A 1 225 ? 0.674 0.445 16.857 1.00 97.81 225 PHE A C 1
ATOM 1681 O O . PHE A 1 225 ? 0.821 -0.776 16.908 1.00 97.81 225 PHE A O 1
ATOM 1688 N N . GLU A 1 226 ? 1.629 1.307 17.211 1.00 97.06 226 GLU A N 1
ATOM 1689 C CA . GLU A 1 226 ? 2.933 0.887 17.745 1.00 97.06 226 GLU A CA 1
ATOM 1690 C C . GLU A 1 226 ? 2.760 -0.015 18.973 1.00 97.06 226 GLU A C 1
ATOM 1692 O O . GLU A 1 226 ? 3.231 -1.153 18.999 1.00 97.06 226 GLU A O 1
ATOM 1697 N N . ALA A 1 227 ? 1.971 0.433 19.956 1.00 96.88 227 ALA A N 1
ATOM 1698 C CA . ALA A 1 227 ? 1.687 -0.348 21.157 1.00 96.88 227 ALA A CA 1
ATOM 1699 C C . ALA A 1 227 ? 1.012 -1.697 20.837 1.00 96.88 227 ALA A C 1
ATOM 1701 O O . ALA A 1 227 ? 1.335 -2.721 21.444 1.00 96.88 227 ALA A O 1
ATOM 1702 N N . LEU A 1 228 ? 0.082 -1.728 19.875 1.00 96.25 228 LEU A N 1
ATOM 1703 C CA . LEU A 1 228 ? -0.580 -2.964 19.440 1.00 96.25 228 LEU A CA 1
ATOM 1704 C C . LEU A 1 228 ? 0.378 -3.926 18.725 1.00 96.25 228 LEU A C 1
ATOM 1706 O O . LEU A 1 228 ? 0.263 -5.140 18.914 1.00 96.25 228 LEU A O 1
ATOM 1710 N N . LEU A 1 229 ? 1.314 -3.410 17.928 1.00 95.00 229 LEU A N 1
ATOM 1711 C CA . LEU A 1 229 ? 2.360 -4.199 17.271 1.00 95.00 229 LEU A CA 1
ATOM 1712 C C . LEU A 1 229 ? 3.342 -4.799 18.287 1.00 95.00 229 LEU A C 1
ATOM 1714 O O . LEU A 1 229 ? 3.764 -5.944 18.114 1.00 95.00 229 LEU A O 1
ATOM 1718 N N . ASP A 1 230 ? 3.593 -4.097 19.393 1.00 95.06 230 ASP A N 1
ATOM 1719 C CA . ASP A 1 230 ? 4.362 -4.583 20.548 1.00 95.06 230 ASP A CA 1
ATOM 1720 C C . ASP A 1 230 ? 3.580 -5.555 21.456 1.00 95.06 230 ASP A C 1
ATOM 1722 O O . ASP A 1 230 ? 4.118 -6.110 22.422 1.00 95.06 230 ASP A O 1
ATOM 1726 N N . GLY A 1 231 ? 2.303 -5.803 21.148 1.00 93.19 231 GLY A N 1
ATOM 1727 C CA . GLY A 1 231 ? 1.437 -6.738 21.867 1.00 93.19 231 GLY A CA 1
ATOM 1728 C C . GLY A 1 231 ? 0.682 -6.140 23.059 1.00 93.19 231 GLY A C 1
ATOM 1729 O O . GLY A 1 231 ? 0.046 -6.885 23.812 1.00 93.19 231 GLY A O 1
ATOM 1730 N N . ASP A 1 232 ? 0.695 -4.817 23.249 1.00 94.88 232 ASP A N 1
ATOM 1731 C CA . ASP A 1 232 ? -0.124 -4.147 24.261 1.00 94.88 232 ASP A CA 1
ATOM 1732 C C . ASP A 1 232 ? -1.580 -3.987 23.795 1.00 94.88 232 ASP A C 1
ATOM 1734 O O . ASP A 1 232 ? -2.026 -2.948 23.307 1.00 94.88 232 ASP A O 1
ATOM 1738 N N . LEU A 1 233 ? -2.380 -5.025 24.036 1.00 94.00 233 LEU A N 1
ATOM 1739 C CA . LEU A 1 233 ? -3.809 -5.029 23.709 1.00 94.00 233 LEU A CA 1
ATOM 1740 C C . LEU A 1 233 ? -4.641 -4.016 24.511 1.00 94.00 233 LEU A C 1
ATOM 1742 O O . LEU A 1 233 ? -5.823 -3.824 24.209 1.00 94.00 233 LEU A O 1
ATOM 1746 N N . THR A 1 234 ? -4.079 -3.354 25.529 1.00 94.25 234 THR A N 1
ATOM 1747 C CA . THR A 1 234 ? -4.802 -2.278 26.223 1.00 94.25 234 THR A CA 1
ATOM 1748 C C . THR A 1 234 ? -4.991 -1.051 25.325 1.00 94.25 234 THR A C 1
ATOM 1750 O O . THR A 1 234 ? -5.976 -0.324 25.492 1.00 94.25 234 THR A O 1
ATOM 1753 N N . ALA A 1 235 ? -4.149 -0.895 24.295 1.00 96.06 235 ALA A N 1
ATOM 1754 C CA . ALA A 1 235 ? -4.247 0.161 23.291 1.00 96.06 235 ALA A CA 1
ATOM 1755 C C . ALA A 1 235 ? -5.484 0.043 22.376 1.00 96.06 235 ALA A C 1
ATOM 1757 O O . ALA A 1 235 ? -5.911 1.043 21.799 1.00 96.06 235 ALA A O 1
ATOM 1758 N N . CYS A 1 236 ? -6.152 -1.119 22.315 1.00 96.56 236 CYS A N 1
ATOM 1759 C CA . CYS A 1 236 ? -7.367 -1.321 21.510 1.00 96.56 236 CYS A CA 1
ATOM 1760 C C . CYS A 1 236 ? -8.470 -0.286 21.798 1.00 96.56 236 CYS A C 1
ATOM 1762 O O . CYS A 1 236 ? -9.132 0.210 20.882 1.00 96.56 236 CYS A O 1
ATOM 1764 N N . ALA A 1 237 ? -8.676 0.060 23.073 1.00 95.00 237 ALA A N 1
ATOM 1765 C CA . ALA A 1 237 ? -9.671 1.061 23.454 1.00 95.00 237 ALA A CA 1
ATOM 1766 C C . ALA A 1 237 ? -9.252 2.475 23.021 1.00 95.00 237 ALA A C 1
ATOM 1768 O O . ALA A 1 237 ? -10.093 3.255 22.572 1.00 95.00 237 ALA A O 1
ATOM 1769 N N . THR A 1 238 ? -7.958 2.787 23.130 1.00 94.69 238 THR A N 1
ATOM 1770 C CA . THR A 1 238 ? -7.384 4.084 22.754 1.00 94.69 238 THR A CA 1
ATOM 1771 C C . THR A 1 238 ? -7.502 4.323 21.253 1.00 94.69 238 THR A C 1
ATOM 1773 O O . THR A 1 238 ? -8.043 5.357 20.855 1.00 94.69 238 THR A O 1
ATOM 1776 N N . VAL A 1 239 ? -7.093 3.347 20.437 1.00 96.50 239 VAL A N 1
ATOM 1777 C CA . VAL A 1 239 ? -7.170 3.402 18.969 1.00 96.50 239 VAL A CA 1
ATOM 1778 C C . VAL A 1 239 ? -8.621 3.536 18.509 1.00 96.50 239 VAL A C 1
ATOM 1780 O O . VAL A 1 239 ? -8.958 4.436 17.740 1.00 96.50 239 VAL A O 1
ATOM 1783 N N . SER A 1 240 ? -9.530 2.708 19.039 1.00 96.69 240 SER A N 1
ATOM 1784 C CA . SER A 1 240 ? -10.953 2.779 18.679 1.00 96.69 240 SER A CA 1
ATOM 1785 C C . SER A 1 240 ? -11.587 4.130 19.031 1.00 96.69 240 SER A C 1
ATOM 1787 O O . SER A 1 240 ? -12.431 4.630 18.276 1.00 96.69 240 SER A O 1
ATOM 1789 N N . LEU A 1 241 ? -11.207 4.718 20.168 1.00 97.00 241 LEU A N 1
ATOM 1790 C CA . LEU A 1 241 ? -11.680 6.039 20.566 1.00 97.00 241 LEU A CA 1
ATOM 1791 C C . LEU A 1 241 ? -11.136 7.121 19.628 1.00 97.00 241 LEU A C 1
ATOM 1793 O O . LEU A 1 241 ? -11.912 7.951 19.162 1.00 97.00 241 LEU A O 1
ATOM 1797 N N . ALA A 1 242 ? -9.842 7.083 19.304 1.00 97.44 242 ALA A N 1
ATOM 1798 C CA . ALA A 1 242 ? -9.210 8.062 18.426 1.00 97.44 242 ALA A CA 1
ATOM 1799 C C . ALA A 1 242 ? -9.819 8.054 17.010 1.00 97.44 242 ALA A C 1
ATOM 1801 O O . ALA A 1 242 ? -10.133 9.120 16.474 1.00 97.44 242 ALA A O 1
ATOM 1802 N N . PHE A 1 243 ? -10.121 6.880 16.441 1.00 97.69 243 PHE A N 1
ATOM 1803 C CA . PHE A 1 243 ? -10.864 6.782 15.174 1.00 97.69 243 PHE A CA 1
ATOM 1804 C C . PHE A 1 243 ? -12.276 7.378 15.263 1.00 97.69 243 PHE A C 1
ATOM 1806 O O . PHE A 1 243 ? -12.724 8.070 14.345 1.00 97.69 243 PHE A O 1
ATOM 1813 N N . THR A 1 244 ? -12.985 7.142 16.371 1.00 97.12 244 THR A N 1
ATOM 1814 C CA . THR A 1 244 ? -14.338 7.684 16.579 1.00 97.12 244 THR A CA 1
ATOM 1815 C C . THR A 1 244 ? -14.315 9.210 16.647 1.00 97.12 244 THR A C 1
ATOM 1817 O O . THR A 1 244 ? -15.075 9.865 15.934 1.00 97.12 244 THR A O 1
ATOM 1820 N N . GLU A 1 245 ? -13.409 9.769 17.450 1.00 96.94 245 GLU A N 1
ATOM 1821 C CA . GLU A 1 245 ? -13.228 11.215 17.609 1.00 96.94 245 GLU A CA 1
ATOM 1822 C C . GLU A 1 245 ? -12.788 11.880 16.299 1.00 96.94 245 GLU A C 1
ATOM 1824 O O . GLU A 1 245 ? -13.295 12.945 15.945 1.00 96.94 245 GLU A O 1
ATOM 1829 N N . THR A 1 246 ? -11.901 11.231 15.538 1.00 96.19 246 THR A N 1
ATOM 1830 C CA . THR A 1 246 ? -11.496 11.699 14.204 1.00 96.19 246 THR A CA 1
ATOM 1831 C C . THR A 1 246 ? -12.698 11.809 13.279 1.00 96.19 246 THR A C 1
ATOM 1833 O O . THR A 1 246 ? -12.904 12.846 12.651 1.00 96.19 246 THR A O 1
ATOM 1836 N N . ARG A 1 247 ? -13.526 10.759 13.209 1.00 95.38 247 ARG A N 1
ATOM 1837 C CA . ARG A 1 247 ? -14.706 10.745 12.339 1.00 95.38 247 ARG A CA 1
ATOM 1838 C C . ARG A 1 247 ? -15.677 11.866 12.700 1.00 95.38 247 ARG A C 1
ATOM 1840 O O . ARG A 1 247 ? -16.132 12.572 11.809 1.00 95.38 247 ARG A O 1
ATOM 1847 N N . GLU A 1 248 ? -15.970 12.045 13.987 1.00 94.44 248 GLU A N 1
ATOM 1848 C CA . GLU A 1 248 ? -16.860 13.112 14.469 1.00 94.44 248 GLU A CA 1
ATOM 1849 C C . GLU A 1 248 ? -16.313 14.514 14.167 1.00 94.44 248 GLU A C 1
ATOM 1851 O O . GLU A 1 248 ? -17.081 15.439 13.903 1.00 94.44 248 GLU A O 1
ATOM 1856 N N . ARG A 1 249 ? -14.986 14.677 14.184 1.00 93.31 249 ARG A N 1
ATOM 1857 C CA . ARG A 1 249 ? -14.318 15.943 13.877 1.00 93.31 249 ARG A CA 1
ATOM 1858 C C . ARG A 1 249 ? -14.316 16.263 12.383 1.00 93.31 249 ARG A C 1
ATOM 1860 O O . ARG A 1 249 ? -14.582 17.405 12.014 1.00 93.31 249 ARG A O 1
ATOM 1867 N N . LEU A 1 250 ? -13.952 15.294 11.546 1.00 92.31 250 LEU A N 1
ATOM 1868 C CA . LEU A 1 250 ? -13.731 15.509 10.113 1.00 92.31 250 LEU A CA 1
ATOM 1869 C C . LEU A 1 250 ? -15.026 15.423 9.295 1.00 92.31 250 LEU A C 1
ATOM 1871 O O . LEU A 1 250 ? -15.146 16.108 8.279 1.00 92.31 250 LEU A O 1
ATOM 1875 N N . PHE A 1 251 ? -15.998 14.620 9.741 1.00 91.88 251 PHE A N 1
ATOM 1876 C CA . PHE A 1 251 ? -17.213 14.289 8.986 1.00 91.88 251 PHE A CA 1
ATOM 1877 C C . PHE A 1 251 ? -18.494 14.395 9.850 1.00 91.88 251 PHE A C 1
ATOM 1879 O O . PHE A 1 251 ? -19.144 13.376 10.099 1.00 91.88 251 PHE A O 1
ATOM 1886 N N . PRO A 1 252 ? -18.847 15.604 10.336 1.00 77.62 252 PRO A N 1
ATOM 1887 C CA . PRO A 1 252 ? -19.992 15.834 11.227 1.00 77.62 252 PRO A CA 1
ATOM 1888 C C . PRO A 1 252 ? -21.373 15.744 10.556 1.00 77.62 252 PRO A C 1
ATOM 1890 O O . PRO A 1 252 ? -21.486 16.001 9.333 1.00 77.62 252 PRO A O 1
#

Organism: NCBI:txid1673631

Foldseek 3Di:
DPPVVVVVVVVVVVVPDPPPLPQPAACCQVPVLLLLVLLVCLVVVHPDDQPLVQLQSLLLNLLCQQAFCVHLLVLLLCLLVVVVVPPPPDPNSLLVSLVSLVSSVVSLVSFDDDPVLVVLNVQLCVQRVDSDDDPDGPNDSRSSVVSSVVNSVVSCVRNSYDNALQPDVLSLLVRLLVLLLVLLVDDPVCNLSSLVSSLRSCRRHPLVVCCVQPVVLSVQLNVLSVCVNVVNSVSSVSNNVSSVVSCVRPPD

pLDDT: mean 88.85, std 16.06, range [37.69, 98.38]

Secondary structure (DSSP, 8-state):
--SHHHHHHHHHHTTTS------SB-HHHHSHHHHHHHHHHHHTT--PPP-TT-HHHHHHHHHHHHHSTTSHHHHHHHHHHGGGT--TTS--HHHHHHHHHHHHHHHHHTSPP-HHHHHHHHHHHHHSSSSSPPSS--S-TTHHHHHHHHHHHHHHHHHTB---GGGSHHHHHHHHHHHHHHHHHS-GGGHHHHHHHHHHHHIIIIIHHHHHH-HHHHHHHHHHHHHHHTT-TTHHHHHHHHHHHHHHHH--

Sequence (252 aa):
MWTDRIALGAALSALMTPALASYANMPFHDRPFAVADLALRVLDGEAVALPTEDLPLVAAVASLLLVSELGVAEAYEEAVEDGDDGDDTEGDAYAAAYALFQTVRPWIDAVPQDAELADLVARLDALMPTAQRPQALDADPEAAEVIAQALVGRLERAANADLYLGRDLPRALETVAQLAAQGCAQVEDAQPRWFRVAALYFEDALEAPMSVMAADQAERIEDGFEALLDGDLTACATVSLAFTETRERLFP

Radius of gyration: 20.61 Å; chains: 1; bounding box: 59×52×58 Å